Protein AF-A0A3N5ANT4-F1 (afdb_monomer_lite)

pLDDT: mean 79.49, std 17.14, range [34.88, 97.81]

Foldseek 3Di:
DDPDPPVVVVVVVVVVVVVVVCVVVVVPPPQALAPAAEAQADPDDDPQKDWDNDDDDPQQWQDVVLLSVFLSLLCVLPVCVSVVNQYEYTYAIWIQHPPPGTDQWADDQPDRYIYGYRGCCCQWPFAQDPVRDTDTDNQRSLVSLQSNQLRVQLNLCRPQADPVLLVVLCVVLVLPDADCVDLLRHSSNVRSLLRCLQRGDPSSPVHDRRHPGDHDDPVSVVSNVCRSVNVVDD

Organism: NCBI:txid1894989

Structure (mmCIF, N/CA/C/O backbone):
data_AF-A0A3N5ANT4-F1
#
_entry.id   AF-A0A3N5ANT4-F1
#
loop_
_atom_site.group_PDB
_atom_site.id
_atom_site.type_symbol
_atom_site.label_atom_id
_atom_site.label_alt_id
_atom_site.label_comp_id
_atom_site.label_asym_id
_atom_site.label_entity_id
_atom_site.label_seq_id
_atom_site.pdbx_PDB_ins_code
_atom_site.Cartn_x
_atom_site.Cartn_y
_atom_site.Cartn_z
_atom_site.occupancy
_atom_site.B_iso_or_equiv
_atom_site.auth_seq_id
_atom_site.auth_comp_id
_atom_site.auth_asym_id
_atom_site.auth_atom_id
_atom_site.pdbx_PDB_model_num
ATOM 1 N N . MET A 1 1 ? 0.557 -74.936 0.412 1.00 45.69 1 MET A N 1
ATOM 2 C CA . MET A 1 1 ? 1.477 -74.200 -0.486 1.00 45.69 1 MET A CA 1
ATOM 3 C C . MET A 1 1 ? 0.842 -72.844 -0.796 1.00 45.69 1 MET A C 1
ATOM 5 O O . MET A 1 1 ? -0.077 -72.770 -1.600 1.00 45.69 1 MET A O 1
ATOM 9 N N . PHE A 1 2 ? 1.227 -71.803 -0.050 1.00 44.06 2 PHE A N 1
ATOM 10 C CA . PHE A 1 2 ? 0.602 -70.473 -0.076 1.00 44.06 2 PHE A CA 1
ATOM 11 C C . PHE A 1 2 ? 0.920 -69.739 -1.387 1.00 44.06 2 PHE A C 1
ATOM 13 O O . PHE A 1 2 ? 2.035 -69.266 -1.591 1.00 44.06 2 PHE A O 1
ATOM 20 N N . LYS A 1 3 ? -0.064 -69.643 -2.287 1.00 49.00 3 LYS A N 1
ATOM 21 C CA . LYS A 1 3 ? 0.034 -68.901 -3.559 1.00 49.00 3 LYS A CA 1
ATOM 22 C C . LYS A 1 3 ? -0.874 -67.658 -3.599 1.00 49.00 3 LYS A C 1
ATOM 24 O O . LYS A 1 3 ? -1.201 -67.185 -4.678 1.00 49.00 3 LYS A O 1
ATOM 29 N N . GLY A 1 4 ? -1.267 -67.135 -2.431 1.00 48.25 4 GLY A N 1
ATOM 30 C CA . GLY A 1 4 ? -2.177 -65.985 -2.297 1.00 48.25 4 GLY A CA 1
ATOM 31 C C . GLY A 1 4 ? -1.570 -64.703 -1.708 1.00 48.25 4 GLY A C 1
ATOM 32 O O . GLY A 1 4 ? -2.177 -63.648 -1.822 1.00 48.25 4 GLY A O 1
ATOM 33 N N . GLU A 1 5 ? -0.375 -64.745 -1.106 1.00 50.12 5 GLU A N 1
ATOM 34 C CA . GLU A 1 5 ? 0.168 -63.589 -0.358 1.00 50.12 5 GLU A CA 1
ATOM 35 C C . GLU A 1 5 ? 0.974 -62.582 -1.195 1.00 50.12 5 GLU A C 1
ATOM 37 O O . GLU A 1 5 ? 1.214 -61.454 -0.758 1.00 50.12 5 GLU A O 1
ATOM 42 N N . ARG A 1 6 ? 1.435 -62.955 -2.398 1.00 49.38 6 ARG A N 1
ATOM 43 C CA . ARG A 1 6 ? 2.284 -62.063 -3.216 1.00 49.38 6 ARG A CA 1
ATOM 44 C C . ARG A 1 6 ? 1.500 -60.966 -3.931 1.00 49.38 6 ARG A C 1
ATOM 46 O O . ARG A 1 6 ? 2.059 -59.900 -4.184 1.00 49.38 6 ARG A O 1
ATOM 53 N N . THR A 1 7 ? 0.241 -61.213 -4.270 1.00 53.22 7 THR A N 1
ATOM 54 C CA . THR A 1 7 ? -0.608 -60.276 -5.017 1.00 53.22 7 THR A CA 1
ATOM 55 C C . THR A 1 7 ? -1.133 -59.163 -4.118 1.00 53.22 7 THR A C 1
ATOM 57 O O . THR A 1 7 ? -1.044 -57.997 -4.488 1.00 53.22 7 THR A O 1
ATOM 60 N N . THR A 1 8 ? -1.558 -59.487 -2.897 1.00 54.91 8 THR A N 1
ATOM 61 C CA . THR A 1 8 ? -2.027 -58.510 -1.901 1.00 54.91 8 THR A CA 1
ATOM 62 C C . THR A 1 8 ? -0.927 -57.545 -1.475 1.00 54.91 8 THR A C 1
ATOM 64 O O . THR A 1 8 ? -1.164 -56.342 -1.437 1.00 54.91 8 THR A O 1
ATOM 67 N N . LYS A 1 9 ? 0.307 -58.024 -1.254 1.00 54.81 9 LYS A N 1
ATOM 68 C CA . LYS A 1 9 ? 1.438 -57.136 -0.923 1.00 54.81 9 LYS A CA 1
ATOM 69 C C . LYS A 1 9 ? 1.752 -56.147 -2.050 1.00 54.81 9 LYS A C 1
ATOM 71 O O . LYS A 1 9 ? 1.993 -54.982 -1.765 1.00 54.81 9 LYS A O 1
ATOM 76 N N . LYS A 1 10 ? 1.702 -56.569 -3.320 1.00 56.97 10 LYS A N 1
ATOM 77 C CA . LYS A 1 10 ? 1.923 -55.659 -4.460 1.00 56.97 10 LYS A CA 1
ATOM 78 C C . LYS A 1 10 ? 0.821 -54.606 -4.581 1.00 56.97 10 LYS A C 1
ATOM 80 O O . LYS A 1 10 ? 1.142 -53.443 -4.770 1.00 56.97 10 LYS A O 1
ATOM 85 N N . VAL A 1 11 ? -0.442 -54.994 -4.404 1.00 61.19 11 VAL A N 1
ATOM 86 C CA . VAL A 1 11 ? -1.582 -54.061 -4.451 1.00 61.19 11 VAL A CA 1
ATOM 87 C C . VAL A 1 11 ? -1.504 -53.031 -3.321 1.00 61.19 11 VAL A C 1
ATOM 89 O O . VAL A 1 11 ? -1.694 -51.847 -3.572 1.00 61.19 11 VAL A O 1
ATOM 92 N N . ILE A 1 12 ? -1.138 -53.450 -2.105 1.00 67.69 12 ILE A N 1
ATOM 93 C CA . ILE A 1 12 ? -0.965 -52.538 -0.963 1.00 67.69 12 ILE A CA 1
ATOM 94 C C . ILE A 1 12 ? 0.165 -51.536 -1.228 1.00 67.69 12 ILE A C 1
ATOM 96 O O . ILE A 1 12 ? -0.024 -50.347 -0.999 1.00 67.69 12 ILE A O 1
ATOM 100 N N . TRP A 1 13 ? 1.305 -51.982 -1.767 1.00 61.66 13 TRP A N 1
ATOM 101 C CA . TRP A 1 13 ? 2.415 -51.090 -2.121 1.00 61.66 13 TRP A CA 1
ATOM 102 C C . TRP A 1 13 ? 2.060 -50.114 -3.247 1.00 61.66 13 TRP A C 1
ATOM 104 O O . TRP A 1 13 ? 2.439 -48.949 -3.177 1.00 61.66 13 TRP A O 1
ATOM 114 N N . THR A 1 14 ? 1.307 -50.553 -4.257 1.00 63.62 14 THR A N 1
ATOM 115 C CA . THR A 1 14 ? 0.836 -49.673 -5.335 1.00 63.62 14 THR A CA 1
ATOM 116 C C . THR A 1 14 ? -0.146 -48.627 -4.817 1.00 63.62 14 THR A C 1
ATOM 118 O O . THR A 1 14 ? -0.023 -47.468 -5.195 1.00 63.62 14 THR A O 1
ATOM 121 N N . ILE A 1 15 ? -1.064 -49.003 -3.920 1.00 66.25 15 ILE A N 1
ATOM 122 C CA . ILE A 1 15 ? -1.985 -48.055 -3.284 1.00 66.25 15 ILE A CA 1
ATOM 123 C C . ILE A 1 15 ? -1.195 -47.055 -2.441 1.00 66.25 15 ILE A C 1
ATOM 125 O O . ILE A 1 15 ? -1.352 -45.866 -2.664 1.00 66.25 15 ILE A O 1
ATOM 129 N N . LEU A 1 16 ? -0.286 -47.508 -1.567 1.00 65.94 16 LEU A N 1
ATOM 130 C CA . LEU A 1 16 ? 0.515 -46.620 -0.713 1.00 65.94 16 LEU A CA 1
ATOM 131 C C . LEU A 1 16 ? 1.378 -45.644 -1.527 1.00 65.94 16 LEU A C 1
ATOM 133 O O . LEU A 1 16 ? 1.486 -44.473 -1.178 1.00 65.94 16 LEU A O 1
ATOM 137 N N . PHE A 1 17 ? 1.965 -46.111 -2.632 1.00 63.91 17 PHE A N 1
ATOM 138 C CA . PHE A 1 17 ? 2.744 -45.275 -3.543 1.00 63.91 17 PHE A CA 1
ATOM 139 C C . PHE A 1 17 ? 1.861 -44.255 -4.274 1.00 63.91 17 PHE A C 1
ATOM 141 O O . PHE A 1 17 ? 2.253 -43.099 -4.405 1.00 63.91 17 PHE A O 1
ATOM 148 N N . LEU A 1 18 ? 0.644 -44.637 -4.676 1.00 55.81 18 LEU A N 1
ATOM 149 C CA . LEU A 1 18 ? -0.346 -43.712 -5.232 1.00 55.81 18 LEU A CA 1
ATOM 150 C C . LEU A 1 18 ? -0.833 -42.693 -4.201 1.00 55.81 18 LEU A C 1
ATOM 152 O O . LEU A 1 18 ? -0.989 -41.539 -4.583 1.00 55.81 18 LEU A O 1
ATOM 156 N N . THR A 1 19 ? -1.015 -43.057 -2.925 1.00 58.62 19 THR A N 1
ATOM 157 C CA . THR A 1 19 ? -1.388 -42.111 -1.857 1.00 58.62 19 THR A CA 1
ATOM 158 C C . THR A 1 19 ? -0.254 -41.150 -1.523 1.00 58.62 19 THR A C 1
ATOM 160 O O . THR A 1 19 ? -0.505 -39.977 -1.290 1.00 58.62 19 THR A O 1
ATOM 163 N N . VAL A 1 20 ? 1.001 -41.612 -1.536 1.00 57.41 20 VAL A N 1
ATOM 164 C CA . VAL A 1 20 ? 2.173 -40.747 -1.333 1.00 57.41 20 VAL A CA 1
ATOM 165 C C . VAL A 1 20 ? 2.385 -39.832 -2.537 1.00 57.41 20 VAL A C 1
ATOM 167 O O . VAL A 1 20 ? 2.643 -38.651 -2.347 1.00 57.41 20 VAL A O 1
ATOM 170 N N . ILE A 1 21 ? 2.193 -40.316 -3.769 1.00 56.00 21 ILE A N 1
ATOM 171 C CA . ILE A 1 21 ? 2.218 -39.453 -4.955 1.00 56.00 21 ILE A CA 1
ATOM 172 C C . ILE A 1 21 ? 1.056 -38.472 -4.921 1.00 56.00 21 ILE A C 1
ATOM 174 O O . ILE A 1 21 ? 1.297 -37.298 -5.147 1.00 56.00 21 ILE A O 1
ATOM 178 N N . THR A 1 22 ? -0.174 -38.878 -4.595 1.00 52.22 22 THR A N 1
ATOM 179 C CA . THR A 1 22 ? -1.277 -37.913 -4.476 1.00 52.22 22 THR A CA 1
ATOM 180 C C . THR A 1 22 ? -1.062 -36.946 -3.328 1.00 52.22 22 THR A C 1
ATOM 182 O O . THR A 1 22 ? -1.357 -35.793 -3.549 1.00 52.22 22 THR A O 1
ATOM 185 N N . ALA A 1 23 ? -0.472 -37.329 -2.192 1.00 50.84 23 ALA A N 1
ATOM 186 C CA . ALA A 1 23 ? -0.130 -36.408 -1.101 1.00 50.84 23 ALA A CA 1
ATOM 187 C C . ALA A 1 23 ? 1.033 -35.454 -1.446 1.00 50.84 23 ALA A C 1
ATOM 189 O O . ALA A 1 23 ? 1.049 -34.311 -1.001 1.00 50.84 23 ALA A O 1
ATOM 190 N N . LEU A 1 24 ? 1.994 -35.897 -2.263 1.00 50.31 24 LEU A N 1
ATOM 191 C CA . LEU A 1 24 ? 3.084 -35.056 -2.776 1.00 50.31 24 LEU A CA 1
ATOM 192 C C . LEU A 1 24 ? 2.643 -34.195 -3.975 1.00 50.31 24 LEU A C 1
ATOM 194 O O . LEU A 1 24 ? 3.208 -33.130 -4.197 1.00 50.31 24 LEU A O 1
ATOM 198 N N . SER A 1 25 ? 1.616 -34.623 -4.719 1.00 43.16 25 SER A N 1
ATOM 199 C CA . SER A 1 25 ? 1.031 -33.903 -5.866 1.00 43.16 25 SER A CA 1
ATOM 200 C C . SER A 1 25 ? -0.136 -32.997 -5.463 1.00 43.16 25 SER A C 1
ATOM 202 O O . SER A 1 25 ? -0.413 -32.026 -6.154 1.00 43.16 25 SER A O 1
ATOM 204 N N . SER A 1 26 ? -0.808 -33.282 -4.342 1.00 36.75 26 SER A N 1
ATOM 205 C CA . SER A 1 26 ? -1.784 -32.401 -3.684 1.00 36.75 26 SER A CA 1
ATOM 206 C C . SER A 1 26 ? -1.111 -31.378 -2.770 1.00 36.75 26 SER A C 1
ATOM 208 O O . SER A 1 26 ? -1.771 -30.475 -2.266 1.00 36.75 26 SER A O 1
ATOM 210 N N . GLY A 1 27 ? 0.223 -31.428 -2.691 1.00 34.88 27 GLY A N 1
ATOM 211 C CA . GLY A 1 27 ? 1.082 -30.270 -2.468 1.00 34.88 27 GLY A CA 1
ATOM 212 C C . GLY A 1 27 ? 1.013 -29.231 -3.597 1.00 34.88 27 GLY A C 1
ATOM 213 O O . GLY A 1 27 ? 1.886 -28.371 -3.685 1.00 34.88 27 GLY A O 1
ATOM 214 N N . THR A 1 28 ? -0.030 -29.235 -4.437 1.00 40.03 28 THR A N 1
ATOM 215 C CA . THR A 1 28 ? -0.663 -27.979 -4.839 1.00 40.03 28 THR A CA 1
ATOM 216 C C . THR A 1 28 ? -1.056 -27.250 -3.566 1.00 40.03 28 THR A C 1
ATOM 218 O O . THR A 1 28 ? -2.190 -27.328 -3.097 1.00 40.03 28 THR A O 1
ATOM 221 N N . PHE A 1 29 ? -0.085 -26.543 -2.989 1.00 37.53 29 PHE A N 1
ATOM 222 C CA . PHE A 1 29 ? -0.369 -25.373 -2.198 1.00 37.53 29 PHE A CA 1
ATOM 223 C C . PHE A 1 29 ? -1.446 -24.625 -2.979 1.00 37.53 29 PHE A C 1
ATOM 225 O O . PHE A 1 29 ? -1.190 -24.194 -4.110 1.00 37.53 29 PHE A O 1
ATOM 232 N N . ALA A 1 30 ? -2.653 -24.547 -2.418 1.00 36.72 30 ALA A N 1
ATOM 233 C CA . ALA A 1 30 ? -3.610 -23.517 -2.768 1.00 36.72 30 ALA A CA 1
ATOM 234 C C . ALA A 1 30 ? -2.898 -22.207 -2.424 1.00 36.72 30 ALA A C 1
ATOM 236 O O . ALA A 1 30 ? -2.935 -21.696 -1.313 1.00 36.72 30 ALA A O 1
ATOM 237 N N . THR A 1 31 ? -2.049 -21.816 -3.359 1.00 36.59 31 THR A N 1
ATOM 238 C CA . THR A 1 31 ? -1.188 -20.662 -3.328 1.00 36.59 31 THR A CA 1
ATOM 239 C C . THR A 1 31 ? -2.106 -19.558 -3.771 1.00 36.59 31 THR A C 1
ATOM 241 O O . THR A 1 31 ? -2.722 -19.704 -4.823 1.00 36.59 31 THR A O 1
ATOM 244 N N . ALA A 1 32 ? -2.250 -18.546 -2.919 1.00 40.38 32 ALA A N 1
ATOM 245 C CA . ALA A 1 32 ? -2.726 -17.205 -3.214 1.00 40.38 32 ALA A CA 1
ATOM 246 C C . ALA A 1 32 ? -3.312 -17.045 -4.626 1.00 40.38 32 ALA A C 1
ATOM 248 O O . ALA A 1 32 ? -2.579 -17.160 -5.616 1.00 40.38 32 ALA A O 1
ATOM 249 N N . ARG A 1 33 ? -4.607 -16.722 -4.735 1.00 51.59 33 ARG A N 1
ATOM 250 C CA . ARG A 1 33 ? -5.277 -16.336 -5.993 1.00 51.59 33 ARG A CA 1
ATOM 251 C C . ARG A 1 33 ? -4.751 -14.989 -6.525 1.00 51.59 33 ARG A C 1
ATOM 253 O O . ARG A 1 33 ? -5.522 -14.134 -6.948 1.00 51.59 33 ARG A O 1
ATOM 260 N N . VAL A 1 34 ? -3.435 -14.782 -6.528 1.00 52.69 34 VAL A N 1
ATOM 261 C CA . VAL A 1 34 ? -2.779 -13.694 -7.241 1.00 52.69 34 VAL A CA 1
ATOM 262 C C . VAL A 1 34 ? -2.935 -13.997 -8.719 1.00 52.69 34 VAL A C 1
ATOM 264 O O . VAL A 1 34 ? -2.126 -14.695 -9.331 1.00 52.69 34 VAL A O 1
ATOM 267 N N . SER A 1 35 ? -4.015 -13.488 -9.300 1.00 59.19 35 SER A N 1
ATOM 268 C CA . SER A 1 35 ? -4.127 -13.379 -10.744 1.00 59.19 35 SER A CA 1
ATOM 269 C C . SER A 1 35 ? -3.153 -12.296 -11.188 1.00 59.19 35 SER A C 1
ATOM 271 O O . SER A 1 35 ? -3.525 -11.130 -11.290 1.00 59.19 35 SER A O 1
ATOM 273 N N . LEU A 1 36 ? -1.894 -12.684 -11.409 1.00 66.00 36 LEU A N 1
ATOM 274 C CA . LEU A 1 36 ? -0.932 -11.865 -12.138 1.00 66.00 36 LEU A CA 1
ATOM 275 C C . LEU A 1 36 ? -1.346 -11.854 -13.604 1.00 66.00 36 LEU A C 1
ATOM 277 O O . LEU A 1 36 ? -0.834 -12.609 -14.427 1.00 66.00 36 LEU A O 1
ATOM 281 N N . SER A 1 37 ? -2.333 -11.026 -13.910 1.00 78.06 37 SER A N 1
ATOM 282 C CA . SER A 1 37 ? -2.723 -10.755 -15.282 1.00 78.06 37 SER A CA 1
ATOM 283 C C . SER A 1 37 ? -1.990 -9.512 -15.761 1.00 78.06 37 SER A C 1
ATOM 285 O O . SER A 1 37 ? -1.926 -8.495 -15.064 1.00 78.06 37 SER A O 1
ATOM 287 N N . GLU A 1 38 ? -1.424 -9.599 -16.957 1.00 83.06 38 GLU A N 1
ATOM 288 C CA . GLU A 1 38 ? -0.839 -8.438 -17.609 1.00 83.06 38 GLU A CA 1
ATOM 289 C C . GLU A 1 38 ? -1.934 -7.622 -18.292 1.00 83.06 38 GLU A C 1
ATOM 291 O O . GLU A 1 38 ? -2.784 -8.163 -19.002 1.00 83.06 38 GLU A O 1
ATOM 296 N N . LEU A 1 39 ? -1.898 -6.310 -18.092 1.00 84.44 39 LEU A N 1
ATOM 297 C CA . LEU A 1 39 ? -2.755 -5.361 -18.784 1.00 84.44 39 LEU A CA 1
ATOM 298 C C . LEU A 1 39 ? -1.891 -4.419 -19.614 1.00 84.44 39 LEU A C 1
ATOM 300 O O . LEU A 1 39 ? -0.844 -3.952 -19.172 1.00 84.44 39 LEU A O 1
ATOM 304 N N . GLU A 1 40 ? -2.362 -4.066 -20.805 1.00 86.00 40 GLU A N 1
ATOM 305 C CA . GLU A 1 40 ? -1.711 -3.010 -21.585 1.00 86.00 40 GLU A CA 1
ATOM 306 C C . GLU A 1 40 ? -1.869 -1.637 -20.913 1.00 86.00 40 GLU A C 1
ATOM 308 O O . GLU A 1 40 ? -0.968 -0.807 -20.974 1.00 86.00 40 GLU A O 1
ATOM 313 N N . ARG A 1 41 ? -3.005 -1.404 -20.242 1.00 84.25 41 ARG A N 1
ATOM 314 C CA . ARG A 1 41 ? -3.351 -0.147 -19.562 1.00 84.25 41 ARG A CA 1
ATOM 315 C C . ARG A 1 41 ? -4.323 -0.382 -18.408 1.00 84.25 41 ARG A C 1
ATOM 317 O O . ARG A 1 41 ? -5.027 -1.394 -18.399 1.00 84.25 41 ARG A O 1
ATOM 324 N N . VAL A 1 42 ? -4.430 0.585 -17.499 1.00 83.12 42 VAL A N 1
ATOM 325 C CA . VAL A 1 42 ? -5.487 0.594 -16.470 1.00 83.12 42 VAL A CA 1
ATOM 326 C C . VAL A 1 42 ? -6.857 0.691 -17.149 1.00 83.12 42 VAL A C 1
ATOM 328 O O . VAL A 1 42 ? -7.009 1.445 -18.115 1.00 83.12 42 VAL A O 1
ATOM 331 N N . PRO A 1 43 ? -7.880 -0.041 -16.673 1.00 79.31 43 PRO A N 1
ATOM 332 C CA . PRO A 1 43 ? -9.221 0.010 -17.258 1.00 79.31 43 PRO A CA 1
ATOM 333 C C . PRO A 1 43 ? -9.952 1.345 -17.032 1.00 79.31 43 PRO A C 1
ATOM 335 O O . PRO A 1 43 ? -10.961 1.602 -17.687 1.00 79.31 43 PRO A O 1
ATOM 338 N N . ALA A 1 44 ? -9.456 2.197 -16.136 1.00 76.62 44 ALA A N 1
ATOM 339 C CA . ALA A 1 44 ? -10.061 3.467 -15.761 1.00 76.62 44 ALA A CA 1
ATOM 340 C C . ALA A 1 44 ? -9.087 4.634 -15.964 1.00 76.62 44 ALA A C 1
ATOM 342 O O . ALA A 1 44 ? -7.878 4.498 -15.779 1.00 76.62 44 ALA A O 1
ATOM 343 N N . ALA A 1 45 ? -9.633 5.799 -16.317 1.00 75.25 45 ALA A N 1
ATOM 344 C CA . ALA A 1 45 ? -8.876 7.041 -16.316 1.00 75.25 45 ALA A CA 1
ATOM 345 C C . ALA A 1 45 ? -8.665 7.506 -14.870 1.00 75.25 45 ALA A C 1
ATOM 347 O O . ALA A 1 45 ? -9.627 7.643 -14.115 1.00 75.25 45 ALA A O 1
ATOM 348 N N . ILE A 1 46 ? -7.415 7.773 -14.504 1.00 79.19 46 ILE A N 1
ATOM 349 C CA . ILE A 1 46 ? -7.058 8.322 -13.196 1.00 79.19 46 ILE A CA 1
ATOM 350 C C . ILE A 1 46 ? -6.889 9.831 -13.367 1.00 79.19 46 ILE A C 1
ATOM 352 O O . ILE A 1 46 ? -6.113 10.282 -14.213 1.00 79.19 46 ILE A O 1
ATOM 356 N N . SER A 1 47 ? -7.650 10.620 -12.609 1.00 79.44 47 SER A N 1
ATOM 357 C CA . SER A 1 47 ? -7.631 12.081 -12.733 1.00 79.44 47 SER A CA 1
ATOM 358 C C . SER A 1 47 ? -6.212 12.628 -12.551 1.00 79.44 47 SER A C 1
ATOM 360 O O . SER A 1 47 ? -5.508 12.256 -11.617 1.00 79.44 47 SER A O 1
ATOM 362 N N . GLY A 1 48 ? -5.773 13.491 -13.469 1.00 79.56 48 GLY A N 1
ATOM 363 C CA . GLY A 1 48 ? -4.438 14.096 -13.439 1.00 79.56 48 GLY A CA 1
ATOM 364 C C . GLY A 1 48 ? -3.282 13.184 -13.874 1.00 79.56 48 GLY A C 1
ATOM 365 O O . GLY A 1 48 ? -2.194 13.700 -14.139 1.00 79.56 48 GLY A O 1
ATOM 366 N N . VAL A 1 49 ? -3.495 11.873 -14.022 1.00 84.19 49 VAL A N 1
ATOM 367 C CA . VAL A 1 49 ? -2.463 10.929 -14.474 1.00 84.19 49 VAL A CA 1
ATOM 368 C C . VAL A 1 49 ? -2.369 10.922 -15.996 1.00 84.19 49 VAL A C 1
ATOM 370 O O . VAL A 1 49 ? -3.368 10.909 -16.716 1.00 84.19 49 VAL A O 1
ATOM 373 N N . ARG A 1 50 ? -1.135 10.904 -16.498 1.00 87.31 50 ARG A N 1
ATOM 374 C CA . ARG A 1 50 ? -0.813 10.765 -17.918 1.00 87.31 50 ARG A CA 1
ATOM 375 C C . ARG A 1 50 ? -0.180 9.399 -18.160 1.00 87.31 50 ARG A C 1
ATOM 377 O O . ARG A 1 50 ? 0.858 9.099 -17.576 1.00 87.31 50 ARG A O 1
ATOM 384 N N . GLY A 1 51 ? -0.798 8.604 -19.028 1.00 85.50 51 GLY A N 1
ATOM 385 C CA . GLY A 1 51 ? -0.237 7.341 -19.504 1.00 85.50 51 GLY A CA 1
ATOM 386 C C . GLY A 1 51 ? 0.807 7.565 -20.600 1.00 85.50 51 GLY A C 1
ATO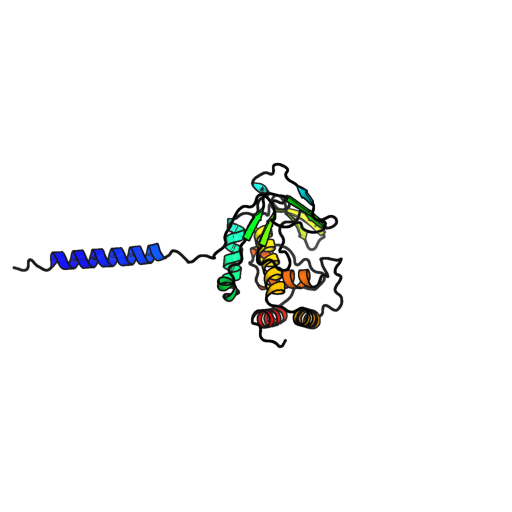M 387 O O . GLY A 1 51 ? 0.578 8.349 -21.525 1.00 85.50 51 GLY A O 1
ATOM 388 N N . GLU A 1 52 ? 1.945 6.877 -20.515 1.00 84.69 52 GLU A N 1
ATOM 389 C CA . GLU A 1 52 ? 2.964 6.836 -21.567 1.00 84.69 52 GLU A CA 1
ATOM 390 C C . GLU A 1 52 ? 3.139 5.407 -22.099 1.00 84.69 52 GLU A C 1
ATOM 392 O O . GLU A 1 52 ? 3.352 4.459 -21.342 1.00 84.69 52 GLU A O 1
ATOM 397 N N . ARG A 1 53 ? 3.081 5.273 -23.431 1.00 68.06 53 ARG A N 1
ATOM 398 C CA . ARG A 1 53 ? 3.120 3.992 -24.161 1.00 68.06 53 ARG A CA 1
ATOM 399 C C . ARG A 1 53 ? 4.476 3.654 -24.786 1.00 68.06 53 ARG A C 1
ATOM 401 O O . ARG A 1 53 ? 4.535 2.788 -25.658 1.00 68.06 53 ARG A O 1
ATOM 408 N N . ALA A 1 54 ? 5.544 4.381 -24.461 1.00 64.38 54 ALA A N 1
ATOM 409 C CA . ALA A 1 54 ? 6.832 4.125 -25.101 1.00 64.38 54 ALA A CA 1
ATOM 410 C C . ALA A 1 54 ? 7.333 2.698 -24.793 1.00 64.38 54 ALA A C 1
ATOM 412 O O . ALA A 1 54 ? 6.956 2.079 -23.804 1.00 64.38 54 ALA A O 1
ATOM 413 N N . ALA A 1 55 ? 8.139 2.127 -25.690 1.00 57.69 55 ALA A N 1
ATOM 414 C CA . ALA A 1 55 ? 8.653 0.774 -25.511 1.00 57.69 55 ALA A CA 1
ATOM 415 C C . ALA A 1 55 ? 9.683 0.761 -24.371 1.00 57.69 55 ALA A C 1
ATOM 417 O O . ALA A 1 55 ? 10.754 1.361 -24.489 1.00 57.69 55 ALA A O 1
ATOM 418 N N . PHE A 1 56 ? 9.361 0.077 -23.275 1.00 69.38 56 PHE A N 1
ATOM 419 C CA . PHE A 1 56 ? 10.223 -0.017 -22.098 1.00 69.38 56 PHE A CA 1
ATOM 420 C C . PHE A 1 56 ? 10.845 -1.409 -21.968 1.00 69.38 56 PHE A C 1
ATOM 422 O O . PHE A 1 56 ? 10.303 -2.412 -22.437 1.00 69.38 56 PHE A O 1
ATOM 429 N N . GLY A 1 57 ? 12.030 -1.468 -21.359 1.00 72.06 57 GLY A N 1
ATOM 430 C CA . GLY A 1 57 ? 12.749 -2.723 -21.153 1.00 72.06 57 GLY A CA 1
ATOM 431 C C . GLY A 1 57 ? 12.156 -3.552 -20.014 1.00 72.06 57 GLY A C 1
ATOM 432 O O . GLY A 1 57 ? 11.578 -3.008 -19.078 1.00 72.06 57 GLY A O 1
ATOM 433 N N . GLN A 1 58 ? 12.397 -4.866 -20.039 1.00 78.44 58 GLN A N 1
ATOM 434 C CA . GLN A 1 58 ? 11.969 -5.811 -18.992 1.00 78.44 58 GLN A CA 1
ATOM 435 C C . GLN A 1 58 ? 12.365 -5.385 -17.561 1.00 78.44 58 GLN A C 1
ATOM 437 O O . GLN A 1 58 ? 11.688 -5.717 -16.599 1.00 78.44 58 GLN A O 1
ATOM 442 N N . ALA A 1 59 ? 13.441 -4.605 -17.420 1.00 80.25 59 ALA A N 1
ATOM 443 C CA . ALA A 1 59 ? 13.942 -4.105 -16.139 1.00 80.25 59 ALA A CA 1
ATOM 444 C C . ALA A 1 59 ? 13.052 -3.048 -15.456 1.00 80.25 59 ALA A C 1
ATOM 446 O O . ALA A 1 59 ? 13.336 -2.664 -14.324 1.00 80.25 59 ALA A O 1
ATOM 447 N N . GLU A 1 60 ? 12.028 -2.539 -16.139 1.00 86.62 60 GLU A N 1
ATOM 448 C CA . GLU A 1 60 ? 11.077 -1.573 -15.579 1.00 86.62 60 GLU A CA 1
ATOM 449 C C . GLU A 1 60 ? 9.749 -2.197 -15.169 1.00 86.62 60 GLU A C 1
ATOM 451 O O . GLU A 1 60 ? 8.858 -1.487 -14.710 1.00 86.62 60 GLU A O 1
ATOM 456 N N . PHE A 1 61 ? 9.606 -3.510 -15.328 1.00 87.12 61 PHE A N 1
ATOM 457 C CA . PHE A 1 61 ? 8.460 -4.223 -14.795 1.00 87.12 61 PHE A CA 1
ATOM 458 C C . PHE A 1 61 ? 8.704 -4.605 -13.333 1.00 87.12 61 PHE A C 1
ATOM 460 O O . PHE A 1 61 ? 9.837 -4.946 -12.967 1.00 87.12 61 PHE A O 1
ATOM 467 N N . PRO A 1 62 ? 7.654 -4.595 -12.493 1.00 88.62 62 PRO A N 1
ATOM 468 C CA . PRO A 1 62 ? 7.743 -5.148 -11.150 1.00 88.62 62 PRO A CA 1
ATOM 469 C C . PRO A 1 62 ? 8.156 -6.628 -11.238 1.00 88.62 62 PRO A C 1
ATOM 471 O O . PRO A 1 62 ? 7.534 -7.395 -11.981 1.00 88.62 62 PRO A O 1
ATOM 474 N N . PRO A 1 63 ? 9.184 -7.079 -10.493 1.00 88.19 63 PRO A N 1
ATOM 475 C CA . PRO A 1 63 ? 9.558 -8.488 -10.493 1.00 88.19 63 PRO A CA 1
ATOM 476 C C . PRO A 1 63 ? 8.408 -9.348 -9.958 1.00 88.19 63 PRO A C 1
ATOM 478 O O . PRO A 1 63 ? 8.071 -9.263 -8.777 1.00 88.19 63 PRO A O 1
ATOM 481 N N . GLN A 1 64 ? 7.827 -10.202 -10.806 1.00 87.06 64 GLN A N 1
ATOM 482 C CA . GLN A 1 64 ? 6.645 -11.003 -10.454 1.00 87.06 64 GLN A CA 1
ATOM 483 C C . GLN A 1 64 ? 6.864 -11.873 -9.209 1.00 87.06 64 GLN A C 1
ATOM 485 O O . GLN A 1 64 ? 5.984 -11.976 -8.361 1.00 87.06 64 GLN A O 1
ATOM 490 N N . GLU A 1 65 ? 8.060 -12.445 -9.042 1.00 88.19 65 GLU A N 1
ATOM 491 C CA . GLU A 1 65 ? 8.408 -13.224 -7.848 1.00 88.19 65 GLU A CA 1
ATOM 492 C C . GLU A 1 65 ? 8.298 -12.392 -6.561 1.00 88.19 65 GLU A C 1
ATOM 494 O O . GLU A 1 65 ? 7.802 -12.883 -5.546 1.00 88.19 65 GLU A O 1
ATOM 499 N N . ALA A 1 66 ? 8.726 -11.125 -6.593 1.00 90.62 66 ALA A N 1
ATOM 500 C CA . ALA A 1 66 ? 8.627 -10.236 -5.440 1.00 90.62 66 ALA A CA 1
ATOM 501 C C . ALA A 1 66 ? 7.166 -9.908 -5.114 1.00 90.62 66 ALA A C 1
ATOM 503 O O . ALA A 1 66 ? 6.798 -9.933 -3.945 1.00 90.62 66 ALA A O 1
ATOM 504 N N . VAL A 1 67 ? 6.338 -9.696 -6.142 1.00 92.19 67 VAL A N 1
ATOM 505 C CA . VAL A 1 67 ? 4.893 -9.472 -5.992 1.00 92.19 67 VAL A CA 1
ATOM 506 C C . VAL A 1 67 ? 4.221 -10.680 -5.338 1.00 92.19 67 VAL A C 1
ATOM 508 O O . VAL A 1 67 ? 3.576 -10.535 -4.306 1.00 92.19 67 VAL A O 1
ATOM 511 N N . VAL A 1 68 ? 4.422 -11.887 -5.880 1.00 91.38 68 VAL A N 1
ATOM 512 C CA . VAL A 1 68 ? 3.828 -13.120 -5.326 1.00 91.38 68 VAL A CA 1
ATOM 513 C C . VAL A 1 68 ? 4.301 -13.374 -3.898 1.00 91.38 68 VAL A C 1
ATOM 515 O O . VAL A 1 68 ? 3.512 -13.783 -3.048 1.00 91.38 68 VAL A O 1
ATOM 518 N N . THR A 1 69 ? 5.589 -13.150 -3.630 1.00 93.62 69 THR A N 1
ATOM 519 C CA . THR A 1 69 ? 6.159 -13.329 -2.291 1.00 93.62 69 THR A CA 1
ATOM 520 C C . THR A 1 69 ? 5.513 -12.378 -1.292 1.00 93.62 69 THR A C 1
ATOM 522 O O . THR A 1 69 ? 5.178 -12.810 -0.192 1.00 93.62 69 THR A O 1
ATOM 525 N N . GLU A 1 70 ? 5.308 -11.116 -1.672 1.00 96.12 70 GLU A N 1
ATOM 526 C CA . GLU A 1 70 ? 4.685 -10.135 -0.788 1.00 96.12 70 GLU A CA 1
ATOM 527 C C . GLU A 1 70 ? 3.220 -10.464 -0.512 1.00 96.12 70 GLU A C 1
ATOM 529 O O . GLU A 1 70 ? 2.812 -10.463 0.643 1.00 96.12 70 GLU A O 1
ATOM 534 N N . VAL A 1 71 ? 2.437 -10.827 -1.534 1.00 93.81 71 VAL A N 1
ATOM 535 C CA . VAL A 1 71 ? 1.029 -11.192 -1.306 1.00 93.81 71 VAL A CA 1
ATOM 536 C C . VAL A 1 71 ? 0.921 -12.385 -0.356 1.00 93.81 71 VAL A C 1
ATOM 538 O O . VAL A 1 71 ? 0.154 -12.339 0.599 1.00 93.81 71 VAL A O 1
ATOM 541 N N . ARG A 1 72 ? 1.748 -13.421 -0.545 1.00 92.50 72 ARG A N 1
ATOM 542 C CA . ARG A 1 72 ? 1.782 -14.575 0.371 1.00 92.50 72 ARG A CA 1
ATOM 543 C C . ARG A 1 72 ? 2.196 -14.186 1.787 1.00 92.50 72 ARG A C 1
ATOM 545 O O . ARG A 1 72 ? 1.709 -14.777 2.746 1.00 92.50 72 ARG A O 1
ATOM 552 N N . HIS A 1 73 ? 3.116 -13.232 1.923 1.00 95.69 73 HIS A N 1
ATOM 553 C CA . HIS A 1 73 ? 3.506 -12.709 3.227 1.00 95.69 73 HIS A CA 1
ATOM 554 C C . HIS A 1 73 ? 2.318 -12.033 3.919 1.00 95.69 73 HIS A C 1
ATOM 556 O O . HIS A 1 73 ? 2.032 -12.351 5.071 1.00 95.69 73 HIS A O 1
ATOM 562 N N . LEU A 1 74 ? 1.596 -11.168 3.203 1.00 95.38 74 LEU A N 1
ATOM 563 C CA . LEU A 1 74 ? 0.416 -10.477 3.721 1.00 95.38 74 LEU A CA 1
ATOM 564 C C . LEU A 1 74 ? -0.695 -11.459 4.103 1.00 95.38 74 LEU A C 1
ATOM 566 O O . LEU A 1 74 ? -1.244 -11.346 5.192 1.00 95.38 74 LEU A O 1
ATOM 570 N N . GLU A 1 75 ? -0.987 -12.458 3.268 1.00 92.00 75 GLU A N 1
ATOM 571 C CA . GLU A 1 75 ? -1.959 -13.516 3.584 1.00 92.00 75 GLU A CA 1
ATOM 572 C C . GLU A 1 75 ? -1.557 -14.316 4.830 1.00 92.00 75 GLU A C 1
ATOM 574 O O . GLU A 1 75 ? -2.403 -14.649 5.656 1.00 92.00 75 GLU A O 1
ATOM 579 N N . ALA A 1 76 ? -0.265 -14.601 5.011 1.00 92.69 76 ALA A N 1
ATOM 580 C CA . ALA A 1 76 ? 0.220 -15.276 6.211 1.00 92.69 76 ALA A CA 1
ATOM 581 C C . ALA A 1 76 ? 0.123 -14.385 7.464 1.00 92.69 76 ALA A C 1
ATOM 583 O O . ALA A 1 76 ? -0.183 -14.883 8.548 1.00 92.69 76 ALA A O 1
ATOM 584 N N . ALA A 1 77 ? 0.381 -13.081 7.324 1.00 92.81 77 ALA A N 1
ATOM 585 C CA . ALA A 1 77 ? 0.292 -12.109 8.412 1.00 92.81 77 ALA A CA 1
ATOM 586 C C . ALA A 1 77 ? -1.162 -11.789 8.798 1.00 92.81 77 ALA A C 1
ATOM 588 O O . ALA A 1 77 ? -1.458 -11.562 9.972 1.00 92.81 77 ALA A O 1
ATOM 589 N N . LEU A 1 78 ? -2.067 -11.786 7.818 1.00 91.81 78 LEU A N 1
ATOM 590 C CA . LEU A 1 78 ? -3.479 -11.438 7.941 1.00 91.81 78 LEU A CA 1
ATOM 591 C C . LEU A 1 78 ? -4.329 -12.489 7.204 1.00 91.81 78 LEU A C 1
ATOM 593 O O . LEU A 1 78 ? -4.757 -12.255 6.071 1.00 91.81 78 LEU A O 1
ATOM 597 N N . PRO A 1 79 ? -4.623 -13.640 7.842 1.00 85.88 79 PRO A N 1
ATOM 598 C CA . PRO A 1 79 ? -5.259 -14.784 7.181 1.00 85.88 79 PRO A CA 1
ATOM 599 C C . PRO A 1 79 ? -6.566 -14.475 6.445 1.00 85.88 79 PRO A C 1
ATOM 601 O O . PRO A 1 79 ? -6.827 -15.076 5.404 1.00 85.88 79 PRO A O 1
ATOM 604 N N . PHE A 1 80 ? -7.348 -13.505 6.935 1.00 87.31 80 PHE A N 1
ATOM 605 C CA . PHE A 1 80 ? -8.611 -13.095 6.314 1.00 87.31 80 PHE A CA 1
ATOM 606 C C . PHE A 1 80 ? -8.437 -12.521 4.897 1.00 87.31 80 PHE A C 1
ATOM 608 O O . PHE A 1 80 ? -9.404 -12.486 4.141 1.00 87.31 80 PHE A O 1
ATOM 615 N N . LEU A 1 81 ? -7.230 -12.080 4.509 1.00 87.38 81 LEU A N 1
ATOM 616 C CA . LEU A 1 81 ? -6.954 -11.604 3.149 1.00 87.38 81 LEU A CA 1
ATOM 617 C C . LEU A 1 81 ? -7.094 -12.707 2.103 1.00 87.38 81 LEU A C 1
ATOM 619 O O . LEU A 1 81 ? -7.485 -12.420 0.972 1.00 87.38 81 LEU A O 1
ATOM 623 N N . SER A 1 82 ? -6.844 -13.959 2.488 1.00 81.38 82 SER A N 1
ATOM 624 C CA . SER A 1 82 ? -6.967 -15.117 1.595 1.00 81.38 82 SER A CA 1
ATOM 625 C C . SER A 1 82 ? -8.394 -15.271 1.050 1.00 81.38 82 SER A C 1
ATOM 627 O O . SER A 1 82 ? -8.587 -15.738 -0.073 1.00 81.38 82 SER A O 1
ATOM 629 N N . ASP A 1 83 ? -9.390 -14.822 1.820 1.00 81.44 83 ASP A N 1
ATOM 630 C CA . ASP A 1 83 ? -10.810 -14.894 1.466 1.00 81.44 83 ASP A CA 1
ATOM 631 C C . ASP A 1 83 ? -11.275 -13.700 0.613 1.00 81.44 83 ASP A C 1
ATOM 633 O O . ASP A 1 83 ? -12.380 -13.709 0.074 1.00 81.44 83 ASP A O 1
ATOM 637 N N . GLN A 1 84 ? -10.449 -12.656 0.472 1.00 80.62 84 GLN A N 1
ATOM 638 C CA . GLN A 1 84 ? -10.844 -11.407 -0.184 1.00 80.62 84 GLN A CA 1
ATOM 639 C C . GLN A 1 84 ? -10.682 -11.433 -1.712 1.00 80.62 84 GLN A C 1
ATOM 641 O O . GLN A 1 84 ? -11.240 -10.557 -2.366 1.00 80.62 84 GLN A O 1
ATOM 646 N N . GLU A 1 85 ? -9.964 -12.402 -2.289 1.00 83.19 85 GLU A N 1
ATOM 647 C CA . GLU A 1 85 ? -9.713 -12.501 -3.742 1.00 83.19 85 GLU A CA 1
ATOM 648 C C . GLU A 1 85 ? -9.277 -11.161 -4.381 1.00 83.19 85 GLU A C 1
ATOM 650 O O . GLU A 1 85 ? -9.934 -10.642 -5.280 1.00 83.19 85 GLU A O 1
ATOM 655 N N . ILE A 1 86 ? -8.174 -10.570 -3.910 1.00 87.88 86 ILE A N 1
ATOM 656 C CA . ILE A 1 86 ? -7.667 -9.293 -4.440 1.00 87.88 86 ILE A CA 1
ATOM 657 C C . ILE A 1 86 ? -6.752 -9.549 -5.659 1.00 87.88 86 ILE A C 1
ATOM 659 O O . ILE A 1 86 ? -5.637 -10.047 -5.481 1.00 87.88 86 ILE A O 1
ATOM 663 N N . PRO A 1 87 ? -7.162 -9.219 -6.901 1.00 90.06 87 PRO A N 1
ATOM 664 C CA . PRO A 1 87 ? -6.291 -9.311 -8.069 1.00 90.06 87 PRO A CA 1
ATOM 665 C C . PRO A 1 87 ? -5.152 -8.283 -8.031 1.00 90.06 87 PRO A C 1
ATOM 667 O O . PRO A 1 87 ? -5.330 -7.138 -7.605 1.00 90.06 87 PRO A O 1
ATOM 670 N N . VAL A 1 88 ? -3.994 -8.687 -8.561 1.00 91.69 88 VAL A N 1
ATOM 671 C CA . VAL A 1 88 ? -2.814 -7.830 -8.726 1.00 91.69 88 VAL A CA 1
ATOM 672 C C . VAL A 1 88 ? -2.399 -7.837 -10.191 1.00 91.69 88 VAL A C 1
ATOM 674 O O . VAL A 1 88 ? -1.882 -8.829 -10.699 1.00 91.69 88 VAL A O 1
ATOM 677 N N . TYR A 1 89 ? -2.616 -6.723 -10.877 1.00 90.00 89 TYR A N 1
ATOM 678 C CA . TYR A 1 89 ? -2.318 -6.577 -12.295 1.00 90.00 89 TYR A CA 1
ATOM 679 C C . TYR A 1 89 ? -0.944 -5.957 -12.511 1.00 90.00 89 TYR A C 1
ATOM 681 O O . TYR A 1 89 ? -0.597 -4.961 -11.878 1.00 90.00 89 TYR A O 1
ATOM 689 N N . VAL A 1 90 ? -0.190 -6.495 -13.469 1.00 89.19 90 VAL A N 1
ATOM 690 C CA . VAL A 1 90 ? 1.013 -5.834 -13.991 1.00 89.19 90 VAL A CA 1
ATOM 691 C C . VAL A 1 90 ? 0.620 -5.069 -15.248 1.00 89.19 90 VAL A C 1
ATOM 693 O O . VAL A 1 90 ? 0.151 -5.651 -16.221 1.00 89.19 90 VAL A O 1
ATOM 696 N N . VAL A 1 91 ? 0.787 -3.755 -15.233 1.00 89.00 91 VAL A N 1
ATOM 697 C CA . VAL A 1 91 ? 0.335 -2.844 -16.282 1.00 89.00 91 VAL A CA 1
ATOM 698 C C . VAL A 1 91 ? 1.536 -2.347 -17.084 1.00 89.00 91 VAL A C 1
ATOM 700 O O . VAL A 1 91 ? 2.491 -1.821 -16.521 1.00 89.00 91 VAL A O 1
ATOM 703 N N . ARG A 1 92 ? 1.499 -2.504 -18.411 1.00 87.19 92 ARG A N 1
ATOM 704 C CA . ARG A 1 92 ? 2.602 -2.130 -19.319 1.00 87.19 92 ARG A CA 1
ATOM 705 C C . ARG A 1 92 ? 2.759 -0.624 -19.513 1.00 87.19 92 ARG A C 1
ATOM 707 O O . ARG A 1 92 ? 3.866 -0.157 -19.768 1.00 87.19 92 ARG A O 1
ATOM 714 N N . GLU A 1 93 ? 1.672 0.128 -19.393 1.00 87.88 93 GLU A N 1
ATOM 715 C CA . GLU A 1 93 ? 1.683 1.589 -19.433 1.00 87.88 93 GLU A CA 1
ATOM 716 C C . GLU A 1 93 ? 2.405 2.171 -18.208 1.00 87.88 93 GLU A C 1
ATOM 718 O O . GLU A 1 93 ? 2.154 1.767 -17.071 1.00 87.88 93 GLU A O 1
ATOM 723 N N . ARG A 1 94 ? 3.291 3.148 -18.439 1.00 89.50 94 ARG A N 1
ATOM 724 C CA . ARG A 1 94 ? 3.811 3.989 -17.358 1.00 89.50 94 ARG A CA 1
ATOM 725 C C . ARG A 1 94 ? 2.784 5.060 -17.027 1.00 89.50 94 ARG A C 1
ATOM 727 O O . ARG A 1 94 ? 2.274 5.725 -17.928 1.00 89.50 94 ARG A O 1
ATOM 734 N N . CYS A 1 95 ? 2.583 5.315 -15.744 1.00 89.25 95 CYS A N 1
ATOM 735 C CA . CYS A 1 95 ? 1.693 6.367 -15.270 1.00 89.25 95 CYS A CA 1
ATOM 736 C C . CYS A 1 95 ? 2.506 7.507 -14.653 1.00 89.25 95 CYS A C 1
ATOM 738 O O . CYS A 1 95 ? 3.291 7.281 -13.735 1.00 89.25 95 CYS A O 1
ATOM 740 N N . PHE A 1 96 ? 2.326 8.733 -15.145 1.00 88.88 96 PHE A N 1
ATOM 741 C CA . PHE A 1 96 ? 2.942 9.939 -14.590 1.00 88.88 96 PHE A CA 1
ATOM 742 C C . PHE A 1 96 ? 1.890 10.838 -13.954 1.00 88.88 96 PHE A C 1
ATOM 744 O O . PHE A 1 96 ? 0.938 11.247 -14.622 1.00 88.88 96 PHE A O 1
ATOM 751 N N . LEU A 1 97 ? 2.101 11.217 -12.697 1.00 85.06 97 LEU A N 1
ATOM 752 C CA . LEU A 1 97 ? 1.274 12.191 -11.998 1.00 85.06 97 LEU A CA 1
ATOM 753 C C . LEU A 1 97 ? 2.084 13.483 -11.775 1.00 85.06 97 LEU A C 1
ATOM 755 O O . LEU A 1 97 ? 3.117 13.447 -11.098 1.00 85.06 97 LEU A O 1
ATOM 759 N N . PRO A 1 98 ? 1.669 14.636 -12.338 1.00 80.75 98 PRO A N 1
ATOM 760 C CA . PRO A 1 98 ? 2.348 15.910 -12.109 1.00 80.75 98 PRO A CA 1
ATOM 761 C C . PRO A 1 98 ? 2.492 16.222 -10.613 1.00 80.75 98 PRO A C 1
ATOM 763 O O . PRO A 1 98 ? 1.539 16.084 -9.857 1.00 80.75 98 PRO A O 1
ATOM 766 N N . GLY A 1 99 ? 3.691 16.631 -10.192 1.00 76.81 99 GLY A N 1
ATOM 767 C CA . GLY A 1 99 ? 4.024 16.878 -8.781 1.00 76.81 99 GLY A CA 1
ATOM 768 C C . GLY A 1 99 ? 4.564 15.654 -8.031 1.00 76.81 99 GLY A C 1
ATOM 769 O O . GLY A 1 99 ? 5.365 15.826 -7.118 1.00 76.81 99 GLY A O 1
ATOM 770 N N . PHE A 1 100 ? 4.228 14.438 -8.474 1.00 76.81 100 PHE A N 1
ATOM 771 C CA . PHE A 1 100 ? 4.632 13.178 -7.832 1.00 76.81 100 PHE A CA 1
ATOM 772 C C . PHE A 1 100 ? 5.656 12.384 -8.647 1.00 76.81 100 PHE A C 1
ATOM 774 O O . PHE A 1 100 ? 6.574 11.782 -8.095 1.00 76.81 100 PHE A O 1
ATOM 781 N N . GLY A 1 101 ? 5.546 12.430 -9.974 1.00 86.00 101 GLY A N 1
ATOM 782 C CA . GLY A 1 101 ? 6.432 11.720 -10.886 1.00 86.00 101 GLY A CA 1
ATOM 783 C C . GLY A 1 101 ? 5.823 10.426 -11.420 1.00 86.00 101 GLY A C 1
ATOM 784 O O . GLY A 1 101 ? 4.609 10.298 -11.570 1.00 86.00 101 GLY A O 1
ATOM 785 N N . TRP A 1 102 ? 6.694 9.479 -11.767 1.00 89.12 102 TRP A N 1
ATOM 786 C CA . TRP A 1 102 ? 6.295 8.153 -12.239 1.00 89.12 102 TRP A CA 1
ATOM 787 C C . TRP A 1 102 ? 5.723 7.329 -11.093 1.00 89.12 102 TRP A C 1
ATOM 789 O O . TRP A 1 102 ? 6.364 7.217 -10.056 1.00 89.12 102 TRP A O 1
ATOM 799 N N . LEU A 1 103 ? 4.556 6.730 -11.283 1.00 89.06 103 LEU A N 1
ATOM 800 C CA . LEU A 1 103 ? 3.931 5.861 -10.294 1.00 89.06 103 LEU A CA 1
ATOM 801 C C . LEU A 1 103 ? 4.471 4.435 -10.437 1.00 89.06 103 LEU A C 1
ATOM 803 O O . LEU A 1 103 ? 4.724 3.970 -11.548 1.00 89.06 103 LEU A O 1
ATOM 807 N N . ALA A 1 104 ? 4.662 3.748 -9.313 1.00 90.81 104 ALA A N 1
ATOM 808 C CA . ALA A 1 104 ? 4.987 2.319 -9.285 1.00 90.81 104 ALA A CA 1
ATOM 809 C C . ALA A 1 104 ? 3.718 1.454 -9.219 1.00 90.81 104 ALA A C 1
ATOM 811 O O . ALA A 1 104 ? 3.686 0.352 -9.757 1.00 90.81 104 ALA A O 1
ATOM 812 N N . GLY A 1 105 ? 2.647 1.978 -8.628 1.00 92.56 105 GLY A N 1
ATOM 813 C CA . GLY A 1 105 ? 1.336 1.351 -8.631 1.00 92.56 105 GLY A CA 1
ATOM 814 C C . GLY A 1 105 ? 0.251 2.294 -8.136 1.00 92.56 105 GLY A C 1
ATOM 815 O O . GLY A 1 105 ? 0.531 3.463 -7.861 1.00 92.56 105 GLY A O 1
ATOM 816 N N . CYS A 1 106 ? -0.979 1.793 -8.114 1.00 91.69 106 CYS A N 1
ATOM 817 C CA . CYS A 1 106 ? -2.113 2.436 -7.464 1.00 91.69 106 CYS A CA 1
ATOM 818 C C . CYS A 1 106 ? -3.254 1.446 -7.205 1.00 91.69 106 CYS A C 1
ATOM 820 O O . CYS A 1 106 ? -3.386 0.417 -7.880 1.00 91.69 106 CYS A O 1
ATOM 822 N N . THR A 1 107 ? -4.164 1.881 -6.346 1.00 91.50 107 THR A N 1
ATOM 823 C CA . THR A 1 107 ? -5.507 1.348 -6.135 1.00 91.50 107 THR A CA 1
ATOM 824 C C . THR A 1 107 ? -6.499 2.482 -6.344 1.00 91.50 107 THR A C 1
ATOM 826 O O . THR A 1 107 ? -6.245 3.623 -5.960 1.00 91.50 107 THR A O 1
ATOM 829 N N . LEU A 1 108 ? -7.640 2.186 -6.963 1.00 83.00 108 LEU A N 1
ATOM 830 C CA . LEU A 1 108 ? -8.689 3.178 -7.182 1.00 83.00 108 LEU A CA 1
ATOM 831 C C . LEU A 1 108 ? -9.818 2.993 -6.162 1.00 83.00 108 LEU A C 1
ATOM 833 O O . LEU A 1 108 ? -10.226 1.852 -5.937 1.00 83.00 108 LEU A O 1
ATOM 837 N N . PRO A 1 109 ? -10.373 4.077 -5.587 1.00 80.81 109 PRO A N 1
ATOM 838 C CA . PRO A 1 109 ? -11.546 3.983 -4.726 1.00 80.81 109 PRO A CA 1
ATOM 839 C C . PRO A 1 109 ? -12.689 3.216 -5.405 1.00 80.81 109 PRO A C 1
ATOM 841 O O . PRO A 1 109 ? -13.016 3.467 -6.569 1.00 80.81 109 PRO A O 1
ATOM 844 N N . GLY A 1 110 ? -13.287 2.267 -4.682 1.00 81.75 110 GLY A N 1
ATOM 845 C CA . GLY A 1 110 ? -14.339 1.386 -5.201 1.00 81.75 110 GLY A CA 1
ATOM 846 C C . GLY A 1 110 ? -13.847 0.277 -6.140 1.00 81.75 110 GLY A C 1
ATOM 847 O O . GLY A 1 110 ? -14.667 -0.427 -6.729 1.00 81.75 110 GLY A O 1
ATOM 848 N N . GLN A 1 111 ? -12.530 0.112 -6.303 1.00 85.19 111 GLN A N 1
ATOM 849 C CA . GLN A 1 111 ? -11.941 -1.037 -6.981 1.00 85.19 111 GLN A CA 1
ATOM 850 C C . GLN A 1 111 ? -11.156 -1.897 -6.002 1.00 85.19 111 GLN A C 1
ATOM 852 O O . GLN A 1 111 ? -10.249 -1.439 -5.313 1.00 85.19 111 GLN A O 1
ATOM 857 N N . LYS A 1 112 ? -11.448 -3.192 -6.034 1.00 88.81 112 LYS A N 1
ATOM 858 C CA . LYS A 1 112 ? -10.723 -4.206 -5.282 1.00 88.81 112 LYS A CA 1
ATOM 859 C C . LYS A 1 112 ? -9.616 -4.800 -6.146 1.00 88.81 112 LYS A C 1
ATOM 861 O O . LYS A 1 112 ? -9.710 -5.945 -6.568 1.00 88.81 112 LYS A O 1
ATOM 866 N N . ALA A 1 113 ? -8.624 -3.994 -6.510 1.00 89.94 113 ALA A N 1
ATOM 867 C CA . ALA A 1 113 ? -7.520 -4.429 -7.361 1.00 89.94 113 ALA A CA 1
ATOM 868 C C . ALA A 1 113 ? -6.277 -3.567 -7.153 1.00 89.94 113 ALA A C 1
ATOM 870 O O . ALA A 1 113 ? -6.379 -2.345 -7.070 1.00 89.94 113 ALA A O 1
ATOM 871 N N . VAL A 1 114 ? -5.112 -4.212 -7.167 1.00 92.75 114 VAL A N 1
ATOM 872 C CA . VAL A 1 114 ? -3.815 -3.532 -7.205 1.00 92.75 114 VAL A CA 1
ATOM 873 C C . VAL A 1 114 ? -3.338 -3.452 -8.649 1.00 92.75 114 VAL A C 1
ATOM 875 O O . VAL A 1 114 ? -3.298 -4.466 -9.347 1.00 92.75 114 VAL A O 1
ATOM 878 N N . TYR A 1 115 ? -2.925 -2.268 -9.092 1.00 92.25 115 TYR A N 1
ATOM 879 C CA . TYR A 1 115 ? -2.289 -2.068 -10.392 1.00 92.25 115 TYR A CA 1
ATOM 880 C C . TYR A 1 115 ? -0.828 -1.690 -10.185 1.00 92.25 115 TYR A C 1
ATOM 882 O O . TYR A 1 115 ? -0.542 -0.664 -9.581 1.00 92.25 115 TYR A O 1
ATOM 890 N N . LEU A 1 116 ? 0.099 -2.498 -10.694 1.00 92.75 116 LEU A N 1
ATOM 891 C CA . LEU A 1 116 ? 1.534 -2.220 -10.670 1.00 92.75 116 LEU A CA 1
ATOM 892 C C . LEU A 1 116 ? 1.981 -1.782 -12.063 1.00 92.75 116 LEU A C 1
ATOM 894 O O . LEU A 1 116 ? 1.860 -2.548 -13.015 1.00 92.75 116 LEU A O 1
ATOM 898 N N . PHE A 1 117 ? 2.493 -0.565 -12.197 1.00 91.75 117 PHE A N 1
ATOM 899 C CA . PHE A 1 117 ? 2.870 0.015 -13.487 1.00 91.75 117 PHE A CA 1
ATOM 900 C C . PHE A 1 117 ? 4.264 -0.402 -13.919 1.00 91.75 117 PHE A C 1
ATOM 902 O O . PHE A 1 117 ? 5.135 -0.642 -13.091 1.00 91.75 117 PHE A O 1
ATOM 909 N N . ALA A 1 118 ? 4.532 -0.383 -15.222 1.00 89.62 118 ALA A N 1
ATOM 910 C CA . ALA A 1 118 ? 5.898 -0.190 -15.674 1.00 89.62 118 ALA A CA 1
ATOM 911 C C . ALA A 1 118 ? 6.410 1.127 -15.071 1.00 89.62 118 ALA A C 1
ATOM 913 O O . ALA A 1 118 ? 5.705 2.139 -15.077 1.00 89.62 118 ALA A O 1
ATOM 914 N N . SER A 1 119 ? 7.622 1.127 -14.519 1.00 88.88 119 SER A N 1
ATOM 915 C CA . SER A 1 119 ? 8.175 2.316 -13.876 1.00 88.88 119 SER A CA 1
ATOM 916 C C . SER A 1 119 ? 9.702 2.328 -13.913 1.00 88.88 119 SER A C 1
ATOM 918 O O . SER A 1 119 ? 10.344 1.332 -13.561 1.00 88.88 119 SER A O 1
ATOM 920 N N . PRO A 1 120 ? 10.331 3.476 -14.238 1.00 86.44 120 PRO A N 1
ATOM 921 C CA . PRO A 1 120 ? 11.784 3.609 -14.165 1.00 86.44 120 PRO A CA 1
ATOM 922 C C . PRO A 1 120 ? 12.317 3.430 -12.735 1.00 86.44 120 PRO A C 1
ATOM 924 O O . PRO A 1 120 ? 13.504 3.152 -12.554 1.00 86.44 120 PRO A O 1
ATOM 927 N N . GLN A 1 121 ? 11.454 3.543 -11.720 1.00 84.19 121 GLN A N 1
ATOM 928 C CA . GLN A 1 121 ? 11.819 3.332 -10.321 1.00 84.19 121 GLN A CA 1
ATOM 929 C C . GLN A 1 121 ? 12.261 1.889 -10.034 1.00 84.19 121 GLN A C 1
ATOM 931 O O . GLN A 1 121 ? 13.105 1.681 -9.165 1.00 84.19 121 GLN A O 1
ATOM 936 N N . TYR A 1 122 ? 11.780 0.901 -10.799 1.00 84.25 122 TYR A N 1
ATOM 937 C CA . TYR A 1 122 ? 12.242 -0.486 -10.667 1.00 84.25 122 TYR A CA 1
ATOM 938 C C . TYR A 1 122 ? 13.676 -0.677 -11.173 1.00 84.25 122 TYR A C 1
ATOM 940 O O . TYR A 1 122 ? 14.424 -1.493 -10.635 1.00 84.25 122 TYR A O 1
ATOM 948 N N . ARG A 1 123 ? 14.112 0.114 -12.161 1.00 77.25 123 ARG A N 1
ATOM 949 C CA . ARG A 1 123 ? 15.484 0.054 -12.686 1.00 77.25 123 ARG A CA 1
ATOM 950 C C . ARG A 1 123 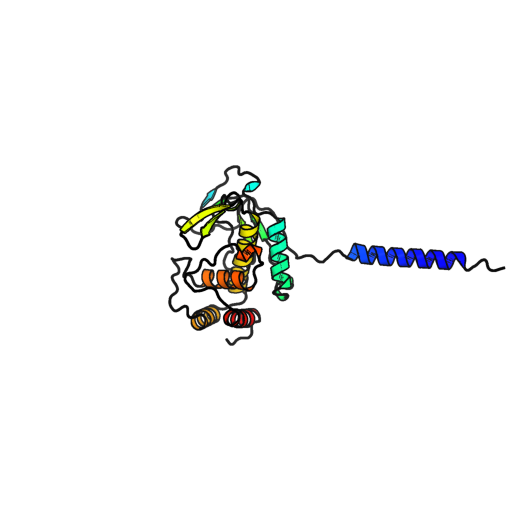? 16.500 0.618 -11.693 1.00 77.25 123 ARG A C 1
ATOM 952 O O . ARG A 1 123 ? 17.609 0.094 -11.560 1.00 77.25 123 ARG A O 1
ATOM 959 N N . SER A 1 124 ? 16.140 1.716 -11.043 1.00 67.00 124 SER A N 1
ATOM 960 C CA . SER A 1 124 ? 16.971 2.402 -10.062 1.00 67.00 124 SER A CA 1
ATOM 961 C C . SER A 1 124 ? 16.070 3.099 -9.059 1.00 67.00 124 SER A C 1
ATOM 963 O O . SER A 1 124 ? 15.440 4.105 -9.392 1.00 67.00 124 SER A O 1
ATOM 965 N N . TYR A 1 125 ? 16.049 2.591 -7.832 1.00 58.88 125 TYR A N 1
ATOM 966 C CA . TYR A 1 125 ? 15.404 3.284 -6.733 1.00 58.88 125 TYR A CA 1
ATOM 967 C C . TYR A 1 125 ? 16.470 4.083 -5.984 1.00 58.88 125 TYR A C 1
ATOM 969 O O . TYR A 1 125 ? 17.531 3.564 -5.630 1.00 58.88 125 TYR A O 1
ATOM 977 N N . THR A 1 126 ? 16.215 5.377 -5.798 1.00 56.19 126 THR A N 1
ATOM 978 C CA . THR A 1 126 ? 17.096 6.259 -5.031 1.00 56.19 126 THR A CA 1
ATOM 979 C C . THR A 1 126 ? 16.459 6.479 -3.670 1.00 56.19 126 THR A C 1
ATOM 981 O O . THR A 1 126 ? 15.507 7.248 -3.563 1.00 56.19 126 THR A O 1
ATOM 984 N N . TYR A 1 127 ? 16.983 5.837 -2.629 1.00 50.28 127 TYR A N 1
ATOM 985 C CA . TYR A 1 127 ? 16.563 6.132 -1.260 1.00 50.28 127 TYR A CA 1
ATOM 986 C C . TYR A 1 127 ? 17.454 7.220 -0.653 1.00 50.28 127 TYR A C 1
ATOM 988 O O . TYR A 1 127 ? 18.646 7.333 -0.962 1.00 50.28 127 TYR A O 1
ATOM 996 N N . ARG A 1 128 ? 16.868 8.053 0.215 1.00 48.50 128 ARG A N 1
ATOM 997 C CA . ARG A 1 128 ? 17.619 9.012 1.034 1.00 48.50 128 ARG A CA 1
ATOM 998 C C . ARG A 1 128 ? 18.006 8.327 2.341 1.00 48.50 128 ARG A C 1
ATOM 1000 O O . ARG A 1 128 ? 17.136 8.002 3.142 1.00 48.50 128 ARG A O 1
ATOM 1007 N N . VAL A 1 129 ? 19.302 8.122 2.584 1.00 49.19 129 VAL A N 1
ATOM 1008 C CA . VAL A 1 129 ? 19.769 7.721 3.924 1.00 49.19 129 VAL A CA 1
ATOM 1009 C C . VAL A 1 129 ? 19.643 8.880 4.915 1.00 49.19 129 VAL A C 1
ATOM 1011 O O . VAL A 1 129 ? 19.572 10.040 4.509 1.00 49.19 129 VAL A O 1
ATOM 1014 N N . LYS A 1 130 ? 19.716 8.574 6.220 1.00 44.06 130 LYS A N 1
ATOM 1015 C CA . LYS A 1 130 ? 19.706 9.530 7.352 1.00 44.06 130 LYS A CA 1
ATOM 1016 C C . LYS A 1 130 ? 20.615 10.765 7.187 1.00 44.06 130 LYS A C 1
ATOM 1018 O O . LYS A 1 130 ? 20.373 11.770 7.841 1.00 44.06 130 LYS A O 1
ATOM 1023 N N . ASN A 1 131 ? 21.610 10.714 6.298 1.00 49.69 131 ASN A N 1
ATOM 1024 C CA . ASN A 1 131 ? 22.557 11.801 6.028 1.00 49.69 131 ASN A CA 1
ATOM 1025 C C . ASN A 1 131 ? 22.296 12.542 4.698 1.00 49.69 131 ASN A C 1
ATOM 1027 O O . ASN A 1 131 ? 23.186 13.216 4.190 1.00 49.69 131 ASN A O 1
ATOM 1031 N N . GLY A 1 132 ? 21.123 12.376 4.079 1.00 47.25 132 GLY A N 1
ATOM 1032 C CA . GLY A 1 132 ? 20.743 13.079 2.846 1.00 47.25 132 GLY A CA 1
ATOM 1033 C C . GLY A 1 132 ? 21.452 12.606 1.571 1.00 47.25 132 GLY A C 1
ATOM 1034 O O . GLY A 1 132 ? 21.191 13.143 0.497 1.00 47.25 132 GLY A O 1
ATOM 1035 N N . VAL A 1 133 ? 22.320 11.592 1.652 1.00 43.25 133 VAL A N 1
ATOM 1036 C CA . VAL A 1 133 ? 22.995 11.027 0.479 1.00 43.25 133 VAL A CA 1
ATOM 1037 C C . VAL A 1 133 ? 22.026 10.113 -0.269 1.00 43.25 133 VAL A C 1
ATOM 1039 O O . VAL A 1 133 ? 21.617 9.069 0.231 1.00 43.25 133 VAL A O 1
ATOM 1042 N N . ALA A 1 134 ? 21.665 10.514 -1.481 1.00 48.59 134 ALA A N 1
ATOM 1043 C CA . ALA A 1 134 ? 20.973 9.676 -2.446 1.00 48.59 134 ALA A CA 1
ATOM 1044 C C . ALA A 1 134 ? 21.938 8.593 -2.955 1.00 48.59 134 ALA A C 1
ATOM 1046 O O . ALA A 1 134 ? 22.945 8.923 -3.584 1.00 48.59 134 ALA A O 1
ATOM 1047 N N . ARG A 1 135 ? 21.664 7.311 -2.683 1.00 47.97 135 ARG A N 1
ATOM 1048 C CA . ARG A 1 135 ? 22.426 6.201 -3.279 1.00 47.97 135 ARG A CA 1
ATOM 1049 C C . ARG A 1 135 ? 21.554 5.466 -4.299 1.00 47.97 135 ARG A C 1
ATOM 1051 O O . ARG A 1 135 ? 20.474 5.012 -3.928 1.00 47.97 135 ARG A O 1
ATOM 1058 N N . PRO A 1 136 ? 21.981 5.368 -5.573 1.00 46.41 136 PRO A N 1
ATOM 1059 C CA . PRO A 1 136 ? 21.284 4.560 -6.557 1.00 46.41 136 PRO A CA 1
ATOM 1060 C C . PRO A 1 136 ? 21.590 3.092 -6.279 1.00 46.41 136 PRO A C 1
ATOM 1062 O O . PRO A 1 136 ? 22.724 2.634 -6.414 1.00 46.41 136 PRO A O 1
ATOM 1065 N N . GLU A 1 137 ? 20.564 2.352 -5.902 1.00 51.59 137 GLU A N 1
ATOM 1066 C CA . GLU A 1 137 ? 20.644 0.922 -5.658 1.00 51.59 137 GLU A CA 1
ATOM 1067 C C . GLU A 1 137 ? 19.696 0.243 -6.679 1.00 51.59 137 GLU A C 1
ATOM 1069 O O . GLU A 1 137 ? 18.577 0.700 -6.927 1.00 51.59 137 GLU A O 1
ATOM 1074 N N . ARG A 1 138 ? 20.177 -0.794 -7.395 1.00 53.19 138 ARG A N 1
ATOM 1075 C CA . ARG A 1 138 ? 19.401 -1.583 -8.391 1.00 53.19 138 ARG A CA 1
ATOM 1076 C C . ARG A 1 138 ? 18.290 -2.407 -7.727 1.00 53.19 138 ARG A C 1
ATOM 1078 O O . ARG A 1 138 ? 18.466 -3.602 -7.503 1.00 53.19 138 ARG A O 1
ATOM 1085 N N . TYR A 1 139 ? 17.226 -1.747 -7.280 1.00 59.41 139 TYR A N 1
ATOM 1086 C CA . TYR A 1 139 ? 16.370 -2.283 -6.226 1.00 59.41 139 TYR A CA 1
ATOM 1087 C C . TYR A 1 139 ? 14.903 -2.489 -6.657 1.00 59.41 139 TYR A C 1
ATOM 1089 O O . TYR A 1 139 ? 13.967 -1.966 -6.062 1.00 59.41 139 TYR A O 1
ATOM 1097 N N . ALA A 1 140 ? 14.697 -3.327 -7.680 1.00 65.56 140 ALA A N 1
ATOM 1098 C CA . ALA A 1 140 ? 13.370 -3.702 -8.182 1.00 65.56 140 ALA A CA 1
ATOM 1099 C C . ALA A 1 140 ? 12.472 -4.500 -7.196 1.00 65.56 140 ALA A C 1
ATOM 1101 O O . ALA A 1 140 ? 11.281 -4.194 -7.117 1.00 65.56 140 ALA A O 1
ATOM 1102 N N . PRO A 1 141 ? 12.959 -5.514 -6.437 1.00 83.00 141 PRO A N 1
ATOM 1103 C CA . PRO A 1 141 ? 12.058 -6.388 -5.673 1.00 83.00 141 PRO A CA 1
ATOM 1104 C C . PRO A 1 141 ? 11.473 -5.735 -4.412 1.00 83.00 141 PRO A C 1
ATOM 1106 O O . PRO A 1 141 ? 10.363 -6.063 -4.012 1.00 83.00 141 PRO A O 1
ATOM 1109 N N . TYR A 1 142 ? 12.198 -4.810 -3.791 1.00 88.19 142 TYR A N 1
ATOM 1110 C CA . TYR A 1 142 ? 11.789 -4.102 -2.570 1.00 88.19 142 TYR A CA 1
ATOM 1111 C C . TYR A 1 142 ? 10.703 -3.078 -2.867 1.00 88.19 142 TYR A C 1
ATOM 1113 O O . TYR A 1 142 ? 9.732 -2.998 -2.129 1.00 88.19 142 TYR A O 1
ATOM 1121 N N . LEU A 1 143 ? 10.836 -2.347 -3.982 1.00 89.69 143 LEU A N 1
ATOM 1122 C CA . LEU A 1 143 ? 9.797 -1.428 -4.429 1.00 89.69 143 LEU A CA 1
ATOM 1123 C C . LEU A 1 143 ? 8.523 -2.187 -4.807 1.00 89.69 143 LEU A C 1
ATOM 1125 O O . LEU A 1 143 ? 7.442 -1.752 -4.450 1.00 89.69 143 LEU A O 1
ATOM 1129 N N . ALA A 1 144 ? 8.634 -3.342 -5.473 1.00 92.12 144 ALA A N 1
ATOM 1130 C CA . ALA A 1 144 ? 7.459 -4.153 -5.789 1.00 92.12 144 ALA A CA 1
ATOM 1131 C C . ALA A 1 144 ? 6.749 -4.645 -4.517 1.00 92.12 144 ALA A C 1
ATOM 1133 O O . ALA A 1 144 ? 5.534 -4.509 -4.417 1.00 92.12 144 ALA A O 1
ATOM 1134 N N . ALA A 1 145 ? 7.503 -5.144 -3.532 1.00 94.88 145 ALA A N 1
ATOM 1135 C CA . ALA A 1 145 ? 6.966 -5.518 -2.224 1.00 94.88 145 ALA A CA 1
ATOM 1136 C C . ALA A 1 145 ? 6.314 -4.323 -1.502 1.00 94.88 145 ALA A C 1
ATOM 1138 O O . ALA A 1 145 ? 5.172 -4.407 -1.064 1.00 94.88 145 ALA A O 1
ATOM 1139 N N . TYR A 1 146 ? 7.009 -3.183 -1.447 1.00 95.06 146 TYR A N 1
ATOM 1140 C CA . TYR A 1 146 ? 6.489 -1.937 -0.882 1.00 95.06 146 TYR A CA 1
ATOM 1141 C C . TYR A 1 146 ? 5.159 -1.540 -1.524 1.00 95.06 146 TYR A C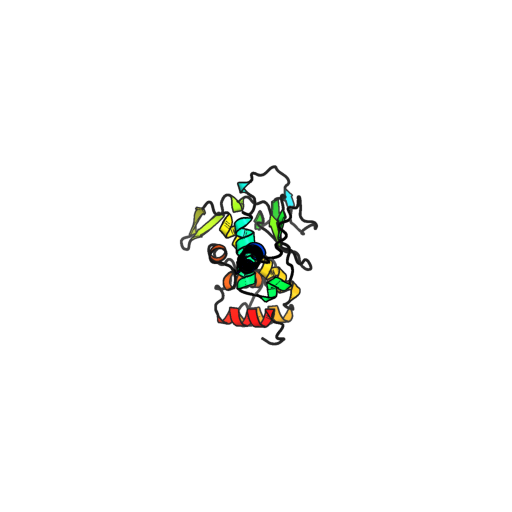 1
ATOM 1143 O O . TYR A 1 146 ? 4.182 -1.340 -0.810 1.00 95.06 146 TYR A O 1
ATOM 1151 N N . THR A 1 147 ? 5.114 -1.460 -2.858 1.00 95.25 147 THR A N 1
ATOM 1152 C CA . THR A 1 147 ? 3.918 -1.035 -3.586 1.00 95.25 147 THR A CA 1
ATOM 1153 C C . THR A 1 147 ? 2.773 -2.000 -3.323 1.00 95.25 147 THR A C 1
ATOM 1155 O O . THR A 1 147 ? 1.697 -1.556 -2.962 1.00 95.25 147 THR A O 1
ATOM 1158 N N . VAL A 1 148 ? 2.991 -3.315 -3.405 1.00 95.94 148 VAL A N 1
ATOM 1159 C CA . VAL A 1 148 ? 1.932 -4.297 -3.120 1.00 95.94 148 VAL A CA 1
ATOM 1160 C C . VAL A 1 148 ? 1.356 -4.114 -1.717 1.00 95.94 148 VAL A C 1
ATOM 1162 O O . VAL A 1 148 ? 0.143 -3.996 -1.579 1.00 95.94 148 VAL A O 1
ATOM 1165 N N . ALA A 1 149 ? 2.198 -4.055 -0.684 1.00 97.50 149 ALA A N 1
ATOM 1166 C CA . ALA A 1 149 ? 1.721 -3.908 0.688 1.00 97.50 149 ALA A CA 1
ATOM 1167 C C . ALA A 1 149 ? 1.006 -2.568 0.921 1.00 97.50 149 ALA A C 1
ATOM 1169 O O . ALA A 1 149 ? -0.044 -2.544 1.560 1.00 97.50 149 ALA A O 1
ATOM 1170 N N . HIS A 1 150 ? 1.524 -1.473 0.361 1.00 97.44 150 HIS A N 1
ATOM 1171 C CA . HIS A 1 150 ? 0.898 -0.154 0.449 1.00 97.44 150 HIS A CA 1
ATOM 1172 C C . HIS A 1 150 ? -0.482 -0.143 -0.230 1.00 97.44 150 HIS A C 1
ATOM 1174 O O . HIS A 1 150 ? -1.472 0.266 0.371 1.00 97.44 150 HIS A O 1
ATOM 1180 N N . GLU A 1 151 ? -0.583 -0.689 -1.441 1.00 96.56 151 GLU A N 1
ATOM 1181 C CA . GLU A 1 151 ? -1.845 -0.746 -2.181 1.00 96.56 151 GLU A CA 1
ATOM 1182 C C . GLU A 1 151 ? -2.886 -1.669 -1.529 1.00 96.56 151 GLU A C 1
ATOM 1184 O O . GLU A 1 151 ? -4.076 -1.358 -1.522 1.00 96.56 151 GLU A O 1
ATOM 1189 N N . PHE A 1 152 ? -2.463 -2.765 -0.892 1.00 95.88 152 PHE A N 1
ATOM 1190 C CA . PHE A 1 152 ? -3.364 -3.561 -0.048 1.00 95.88 152 PHE A CA 1
ATOM 1191 C C . PHE A 1 152 ? -3.913 -2.737 1.123 1.00 95.88 152 PHE A C 1
ATOM 1193 O O . PHE A 1 152 ? -5.096 -2.854 1.441 1.00 95.88 152 PHE A O 1
ATOM 1200 N N . GLY A 1 153 ? -3.091 -1.874 1.725 1.00 96.50 153 GLY A N 1
ATOM 1201 C CA . GLY A 1 153 ? -3.529 -0.933 2.754 1.00 96.50 153 GLY A CA 1
ATOM 1202 C C . GLY A 1 153 ? -4.666 -0.028 2.273 1.00 96.50 153 GLY A C 1
ATOM 1203 O O . GLY A 1 153 ? -5.677 0.087 2.965 1.00 96.50 153 GLY A O 1
ATOM 1204 N N . HIS A 1 154 ? -4.554 0.526 1.060 1.00 95.69 154 HIS A N 1
ATOM 1205 C CA . HIS A 1 154 ? -5.626 1.305 0.423 1.00 95.69 154 HIS A CA 1
ATOM 1206 C C . HIS A 1 154 ? -6.902 0.486 0.216 1.00 95.69 154 HIS A C 1
ATOM 1208 O O . HIS A 1 154 ? -7.982 0.930 0.598 1.00 95.69 154 HIS A O 1
ATOM 1214 N N . ILE A 1 155 ? -6.804 -0.729 -0.337 1.00 94.19 155 ILE A N 1
ATOM 1215 C CA . ILE A 1 155 ? -7.980 -1.595 -0.546 1.00 94.19 155 ILE A CA 1
ATOM 1216 C C . ILE A 1 155 ? -8.705 -1.840 0.775 1.00 94.19 155 ILE A C 1
ATOM 1218 O O . ILE A 1 155 ? -9.916 -1.656 0.870 1.00 94.19 155 ILE A O 1
ATOM 1222 N N . LEU A 1 156 ? -7.968 -2.232 1.811 1.00 93.31 156 LEU A N 1
ATOM 1223 C CA . LEU A 1 156 ? -8.558 -2.540 3.108 1.00 93.31 156 LEU A CA 1
ATOM 1224 C C . LEU A 1 156 ? -9.133 -1.312 3.794 1.00 93.31 156 LEU A C 1
ATOM 1226 O O . LEU A 1 156 ? -10.181 -1.419 4.431 1.00 93.31 156 LEU A O 1
ATOM 1230 N N . ARG A 1 157 ? -8.493 -0.150 3.627 1.00 93.81 157 ARG A N 1
ATOM 1231 C CA . ARG A 1 157 ? -9.091 1.116 4.027 1.00 93.81 157 ARG A CA 1
ATOM 1232 C C . ARG A 1 157 ? -10.460 1.249 3.378 1.00 93.81 157 ARG A C 1
ATOM 1234 O O . ARG A 1 157 ? -11.442 1.413 4.094 1.00 93.81 157 ARG A O 1
ATOM 1241 N N . TYR A 1 158 ? -10.529 1.221 2.045 1.00 91.69 158 TYR A N 1
ATOM 1242 C CA . TYR A 1 158 ? -11.757 1.563 1.321 1.00 91.69 158 TYR A CA 1
ATOM 1243 C C . TYR A 1 158 ? -12.887 0.561 1.576 1.00 91.69 158 TYR A C 1
ATOM 1245 O O . TYR A 1 158 ? -14.050 0.954 1.627 1.00 91.69 158 TYR A O 1
ATOM 1253 N N . GLU A 1 159 ? -12.548 -0.716 1.751 1.00 89.56 159 GLU A N 1
ATOM 1254 C CA . GLU A 1 159 ? -13.528 -1.794 1.895 1.00 89.56 159 GLU A CA 1
ATOM 1255 C C . GLU A 1 159 ? -14.009 -1.985 3.338 1.00 89.56 159 GLU A C 1
ATOM 1257 O O . GLU A 1 159 ? -15.172 -2.324 3.555 1.00 89.56 159 GLU A O 1
ATOM 1262 N N . LEU A 1 160 ? -13.129 -1.806 4.331 1.00 90.31 160 LEU A N 1
ATOM 1263 C CA . LEU A 1 160 ? -13.399 -2.232 5.712 1.00 90.31 160 LEU A CA 1
ATOM 1264 C C . LEU A 1 160 ? -13.429 -1.082 6.718 1.00 90.31 160 LEU A C 1
ATOM 1266 O O . LEU A 1 160 ? -13.995 -1.234 7.801 1.00 90.31 160 LEU A O 1
ATOM 1270 N N . VAL A 1 161 ? -12.835 0.068 6.395 1.00 91.69 161 VAL A N 1
ATOM 1271 C CA . VAL A 1 161 ? -12.663 1.164 7.351 1.00 91.69 161 VAL A CA 1
ATOM 1272 C C . VAL A 1 161 ? -13.501 2.363 6.926 1.00 91.69 161 VAL A C 1
ATOM 1274 O O . VAL A 1 161 ? -13.181 3.082 5.985 1.00 91.69 161 VAL A O 1
ATOM 1277 N N . SER A 1 162 ? -14.581 2.618 7.667 1.00 92.12 162 SER A N 1
ATOM 1278 C CA . SER A 1 162 ? -15.386 3.826 7.454 1.00 92.12 162 SER A CA 1
ATOM 1279 C C . SER A 1 162 ? -14.569 5.102 7.687 1.00 92.12 162 SER A C 1
ATOM 1281 O O . SER A 1 162 ? -13.659 5.124 8.517 1.00 92.12 162 SER A O 1
ATOM 1283 N N . GLU A 1 163 ? -14.975 6.204 7.054 1.00 91.69 163 GLU A N 1
ATOM 1284 C CA . GLU A 1 163 ? -14.350 7.520 7.249 1.00 91.69 163 GLU A CA 1
ATOM 1285 C C . GLU A 1 163 ? -14.260 7.899 8.736 1.00 91.69 163 GLU A C 1
ATOM 1287 O O . GLU A 1 163 ? -13.215 8.309 9.231 1.00 91.69 163 GLU A O 1
ATOM 1292 N N . LYS A 1 164 ? -15.338 7.675 9.501 1.00 92.38 164 LYS A N 1
ATOM 1293 C CA . LYS A 1 164 ? -15.365 7.944 10.946 1.00 92.38 164 LYS A CA 1
ATOM 1294 C C . LYS A 1 164 ? -14.297 7.141 11.695 1.00 92.38 164 LYS A C 1
ATOM 1296 O O . LYS A 1 164 ? -13.638 7.682 12.581 1.00 92.38 164 LYS A O 1
ATOM 1301 N N . ALA A 1 165 ? -14.145 5.867 11.351 1.00 92.69 165 ALA A N 1
ATOM 1302 C CA . ALA A 1 165 ? -13.177 4.979 11.978 1.00 92.69 165 ALA A CA 1
ATOM 1303 C C . ALA A 1 165 ? -11.732 5.357 11.602 1.00 92.69 165 ALA A C 1
ATOM 1305 O O . ALA A 1 165 ? -10.859 5.349 12.470 1.00 92.69 165 ALA A O 1
ATOM 1306 N N . LEU A 1 166 ? -11.494 5.783 10.355 1.00 93.56 166 LEU A N 1
ATOM 1307 C CA . LEU A 1 166 ? -10.209 6.338 9.927 1.00 93.56 166 LEU A CA 1
ATOM 1308 C C . LEU A 1 166 ? -9.852 7.595 10.732 1.00 93.56 166 LEU A C 1
ATOM 1310 O O . LEU A 1 166 ? -8.752 7.686 11.272 1.00 93.56 166 LEU A O 1
ATOM 1314 N N . GLN A 1 167 ? -10.786 8.536 10.890 1.00 92.75 167 GLN A N 1
ATOM 1315 C CA . GLN A 1 167 ? -10.542 9.750 11.677 1.00 92.75 167 GLN A CA 1
ATOM 1316 C C . GLN A 1 167 ? -10.252 9.436 13.156 1.00 92.75 167 GLN A C 1
ATOM 1318 O O . GLN A 1 167 ? -9.376 10.050 13.768 1.00 92.75 167 GLN A O 1
ATOM 1323 N N . GLN A 1 168 ? -10.936 8.444 13.737 1.00 91.19 168 GLN A N 1
ATOM 1324 C CA . GLN A 1 168 ? -10.639 7.963 15.092 1.00 91.19 168 GLN A CA 1
ATOM 1325 C C . GLN A 1 168 ? -9.240 7.348 15.186 1.00 91.19 168 GLN A C 1
ATOM 1327 O O . GLN A 1 168 ? -8.491 7.676 16.108 1.00 91.19 168 GLN A O 1
ATOM 1332 N N . TYR A 1 169 ? -8.865 6.505 14.223 1.00 93.56 169 TYR A N 1
ATOM 1333 C CA . TYR A 1 169 ? -7.525 5.932 14.138 1.00 93.56 169 TYR A CA 1
ATOM 1334 C C . TYR A 1 169 ? -6.449 7.014 14.063 1.00 93.56 169 TYR A C 1
ATOM 1336 O O . TYR A 1 169 ? -5.535 7.020 14.886 1.00 93.56 169 TYR A O 1
ATOM 1344 N N . LEU A 1 170 ? -6.595 7.979 13.152 1.00 93.31 170 LEU A N 1
ATOM 1345 C CA . LEU A 1 170 ? -5.652 9.087 12.983 1.00 93.31 170 LEU A CA 1
ATOM 1346 C C . LEU A 1 170 ? -5.546 9.948 14.249 1.00 93.31 170 LEU A C 1
ATOM 1348 O O . LEU A 1 170 ? -4.446 10.329 14.654 1.00 93.31 170 LEU A O 1
ATOM 1352 N N . SER A 1 171 ? -6.662 10.182 14.942 1.00 91.44 171 SER A N 1
ATOM 1353 C CA . SER A 1 171 ? -6.659 10.873 16.233 1.00 91.44 171 SER A CA 1
ATOM 1354 C C . SER A 1 171 ? -5.865 10.102 17.295 1.00 91.44 171 SER A C 1
ATOM 1356 O O . SER A 1 171 ? -4.992 10.675 17.951 1.00 91.44 171 SER A O 1
ATOM 1358 N N . LEU A 1 172 ? -6.090 8.789 17.426 1.00 90.25 172 LEU A N 1
ATOM 1359 C CA . LEU A 1 172 ? -5.364 7.930 18.372 1.00 90.25 172 LEU A CA 1
ATOM 1360 C C . LEU A 1 172 ? -3.876 7.799 18.031 1.00 90.25 172 LEU A C 1
ATOM 1362 O O . LEU A 1 172 ? -3.045 7.709 18.941 1.00 90.25 172 LEU A O 1
ATOM 1366 N N . ARG A 1 173 ? -3.557 7.834 16.735 1.00 88.19 173 ARG A N 1
ATOM 1367 C CA . ARG A 1 173 ? -2.213 7.875 16.150 1.00 88.19 173 ARG A CA 1
ATOM 1368 C C . ARG A 1 173 ? -1.474 9.188 16.434 1.00 88.19 173 ARG A C 1
ATOM 1370 O O . ARG A 1 173 ? -0.253 9.252 16.283 1.00 88.19 173 ARG A O 1
ATOM 1377 N N . GLY A 1 174 ? -2.195 10.226 16.862 1.00 89.00 174 GLY A N 1
ATOM 1378 C CA . GLY A 1 174 ? -1.655 11.560 17.120 1.00 89.00 174 GLY A CA 1
ATOM 1379 C C . GLY A 1 174 ? -1.483 12.409 15.859 1.00 89.00 174 GLY A C 1
ATOM 1380 O O . GLY A 1 174 ? -0.736 13.387 15.883 1.00 89.00 174 GLY A O 1
ATOM 1381 N N . VAL A 1 175 ? -2.157 12.053 14.763 1.00 87.12 175 VAL A N 1
ATOM 1382 C CA . VAL A 1 175 ? -2.211 12.847 13.532 1.00 87.12 175 VAL A CA 1
ATOM 1383 C C . VAL A 1 175 ? -3.346 13.855 13.680 1.00 87.12 175 VAL A C 1
ATOM 1385 O O . VAL A 1 175 ? -4.521 13.507 13.639 1.00 87.12 175 VAL A O 1
ATOM 1388 N N . THR A 1 176 ? -2.990 15.116 13.910 1.00 73.81 176 THR A N 1
ATOM 1389 C CA . THR A 1 176 ? -3.953 16.194 14.194 1.00 73.81 176 THR A CA 1
ATOM 1390 C C . THR A 1 176 ? -4.287 17.052 12.979 1.00 73.81 176 THR A C 1
ATOM 1392 O O . THR A 1 176 ? -5.251 17.814 13.019 1.00 73.81 176 THR A O 1
ATOM 1395 N N . GLN A 1 177 ? -3.496 16.954 11.910 1.00 75.06 177 GLN A N 1
ATOM 1396 C CA . GLN A 1 177 ? -3.709 17.673 10.661 1.00 75.06 177 GLN A CA 1
ATOM 1397 C C . GLN A 1 177 ? -3.404 16.744 9.496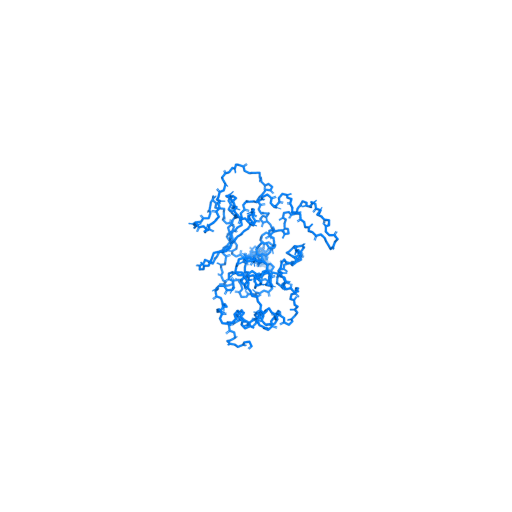 1.00 75.06 177 GLN A C 1
ATOM 1399 O O . GLN A 1 177 ? -2.283 16.251 9.375 1.00 75.06 177 GLN A O 1
ATOM 1404 N N . THR A 1 178 ? -4.397 16.547 8.639 1.00 78.75 178 THR A N 1
ATOM 1405 C CA . THR A 1 178 ? -4.217 15.929 7.332 1.00 78.75 178 THR A CA 1
ATOM 1406 C C . THR A 1 178 ? -4.373 16.984 6.254 1.00 78.75 178 THR A C 1
ATOM 1408 O O . THR A 1 178 ? -5.168 17.916 6.390 1.00 78.75 178 THR A O 1
ATOM 1411 N N . LYS A 1 179 ? -3.604 16.851 5.179 1.00 78.56 179 LYS A N 1
ATOM 1412 C CA . LYS A 1 179 ? -3.695 17.722 4.010 1.00 78.56 179 LYS A CA 1
ATOM 1413 C C . LYS A 1 179 ? -3.868 16.854 2.783 1.00 78.56 179 LYS A C 1
ATOM 1415 O O . LYS A 1 179 ? -3.003 16.040 2.482 1.00 78.56 179 LYS A O 1
ATOM 1420 N N . GLU A 1 180 ? -4.994 17.007 2.100 1.00 73.44 180 GLU A N 1
ATOM 1421 C CA . GLU A 1 180 ? -5.321 16.164 0.948 1.00 73.44 180 GLU A CA 1
ATOM 1422 C C . GLU A 1 180 ? -4.340 16.361 -0.215 1.00 73.44 180 GLU A C 1
ATOM 1424 O O . GLU A 1 180 ? -4.047 15.406 -0.931 1.00 73.44 180 GLU A O 1
ATOM 1429 N N . ASP A 1 181 ? -3.798 17.572 -0.366 1.00 73.44 181 ASP A N 1
ATOM 1430 C CA . ASP A 1 181 ? -2.844 17.958 -1.408 1.00 73.44 181 ASP A CA 1
ATOM 1431 C C . ASP A 1 181 ? -1.389 17.567 -1.096 1.00 73.44 181 ASP A C 1
ATOM 1433 O O . ASP A 1 181 ? -0.534 17.592 -1.983 1.00 73.44 181 ASP A O 1
ATOM 1437 N N . GLU A 1 182 ? -1.099 17.167 0.144 1.00 78.19 182 GLU A N 1
ATOM 1438 C CA . GLU A 1 182 ? 0.227 16.747 0.585 1.00 78.19 182 GLU A CA 1
ATOM 1439 C C . GLU A 1 182 ? 0.216 15.247 0.895 1.00 78.19 182 GLU A C 1
ATOM 1441 O O . GLU A 1 182 ? -0.177 14.829 1.979 1.00 78.19 182 GLU A O 1
ATOM 1446 N N . TRP A 1 183 ? 0.701 14.428 -0.041 1.00 76.88 183 TRP A N 1
ATOM 1447 C CA . TRP A 1 183 ? 0.711 12.959 0.072 1.00 76.88 183 TRP A CA 1
ATOM 1448 C C . TRP A 1 183 ? 1.264 12.437 1.404 1.00 76.88 183 TRP A C 1
ATOM 1450 O O . TRP A 1 183 ? 0.676 11.557 2.016 1.00 76.88 183 TRP A O 1
ATOM 1460 N N . THR A 1 184 ? 2.336 13.039 1.928 1.00 79.75 184 THR A N 1
ATOM 1461 C CA . THR A 1 184 ? 2.947 12.620 3.205 1.00 79.75 184 THR A CA 1
ATOM 1462 C C . THR A 1 184 ? 2.038 12.840 4.417 1.00 79.75 184 THR A C 1
ATOM 1464 O O . THR A 1 184 ? 2.298 12.276 5.480 1.00 79.75 184 THR A O 1
ATOM 1467 N N . SER A 1 185 ? 1.010 13.677 4.276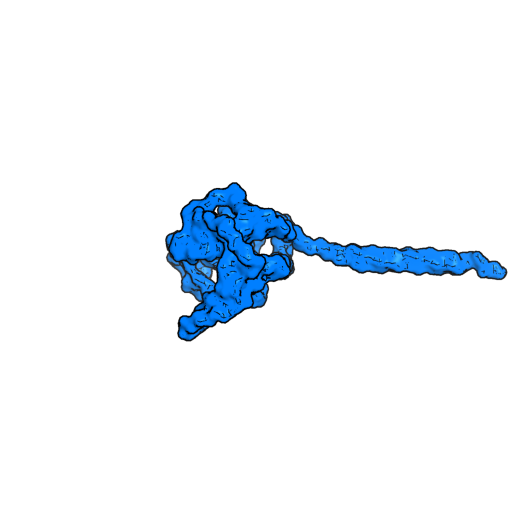 1.00 82.56 185 SER A N 1
ATOM 1468 C CA . SER A 1 185 ? 0.068 14.073 5.322 1.00 82.56 185 SER A CA 1
ATOM 1469 C C . SER A 1 185 ? -1.388 13.776 4.935 1.00 82.56 185 SER A C 1
ATOM 1471 O O . SER A 1 185 ? -2.305 14.241 5.609 1.00 82.56 185 SER A O 1
ATOM 1473 N N . ASN A 1 186 ? -1.623 13.025 3.860 1.00 89.75 186 ASN A N 1
ATOM 1474 C CA . ASN A 1 186 ? -2.954 12.607 3.442 1.00 89.75 186 ASN A CA 1
ATOM 1475 C C . ASN A 1 186 ? -3.429 11.428 4.317 1.00 89.75 186 ASN A C 1
ATOM 1477 O O . ASN A 1 186 ? -2.650 10.531 4.631 1.00 89.75 186 ASN A O 1
ATOM 1481 N N . ALA A 1 187 ? -4.699 11.441 4.730 1.00 92.88 187 ALA A N 1
ATOM 1482 C CA . ALA A 1 187 ? -5.286 10.427 5.610 1.00 92.88 187 ALA A CA 1
ATOM 1483 C C . ALA A 1 187 ? -5.173 8.998 5.045 1.00 92.88 187 ALA A C 1
ATOM 1485 O O . ALA A 1 187 ? -4.816 8.073 5.776 1.00 92.88 187 ALA A O 1
ATOM 1486 N N . GLU A 1 188 ? -5.435 8.845 3.746 1.00 93.06 188 GLU A N 1
ATOM 1487 C CA . GLU A 1 188 ? -5.373 7.574 3.019 1.00 93.06 188 GLU A CA 1
ATOM 1488 C C . GLU A 1 188 ? -3.952 7.039 2.972 1.00 93.06 188 GLU A C 1
ATOM 1490 O O . GLU A 1 188 ? -3.688 5.889 3.308 1.00 93.06 188 GLU A O 1
ATOM 1495 N N . GLU A 1 189 ? -3.023 7.915 2.601 1.00 93.19 189 GLU A N 1
ATOM 1496 C CA . GLU A 1 189 ? -1.616 7.574 2.433 1.00 93.19 189 GLU A CA 1
ATOM 1497 C C . GLU A 1 189 ? -0.971 7.226 3.772 1.00 93.19 189 GLU A C 1
ATOM 1499 O O . GLU A 1 189 ? -0.200 6.277 3.848 1.00 93.19 189 GLU A O 1
ATOM 1504 N N . ILE A 1 190 ? -1.334 7.929 4.854 1.00 94.94 190 ILE A N 1
ATOM 1505 C CA . ILE A 1 190 ? -0.896 7.574 6.209 1.00 94.94 190 ILE A CA 1
ATOM 1506 C C . ILE A 1 190 ? -1.404 6.184 6.588 1.00 94.94 190 ILE A C 1
ATOM 1508 O O . ILE A 1 190 ? -0.628 5.391 7.113 1.00 94.94 190 ILE A O 1
ATOM 1512 N N . PHE A 1 191 ? -2.677 5.873 6.333 1.00 96.12 191 PHE A N 1
ATOM 1513 C CA . PHE A 1 191 ? -3.221 4.555 6.654 1.00 96.12 191 PHE A CA 1
ATOM 1514 C C . PHE A 1 191 ? -2.534 3.448 5.844 1.00 96.12 191 PHE A C 1
ATOM 1516 O O . PHE A 1 191 ? -2.107 2.443 6.412 1.00 96.12 191 PHE A O 1
ATOM 1523 N N . ALA A 1 192 ? -2.400 3.635 4.531 1.00 96.81 192 ALA A N 1
ATOM 1524 C CA . ALA A 1 192 ? -1.760 2.676 3.638 1.00 96.81 192 ALA A CA 1
ATOM 1525 C C . ALA A 1 192 ? -0.275 2.470 3.976 1.00 96.81 192 ALA A C 1
ATOM 1527 O O . ALA A 1 192 ? 0.219 1.339 4.004 1.00 96.81 192 ALA A O 1
ATOM 1528 N N . GLU A 1 193 ? 0.433 3.547 4.312 1.00 96.94 193 GLU A N 1
ATOM 1529 C CA . GLU A 1 193 ? 1.831 3.496 4.724 1.00 96.94 193 GLU A CA 1
ATOM 1530 C C . GLU A 1 193 ? 2.010 2.854 6.108 1.00 96.94 193 GLU A C 1
ATOM 1532 O O . GLU A 1 193 ? 2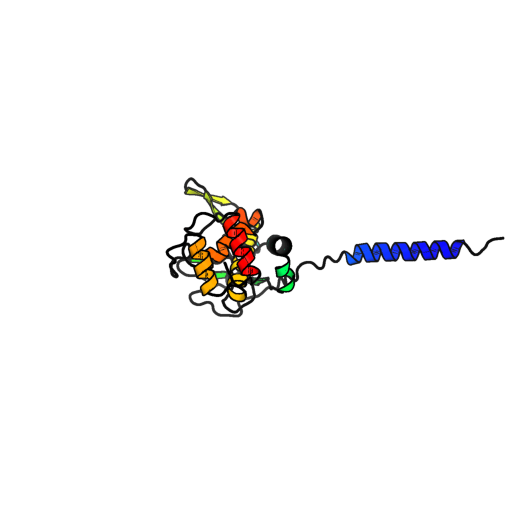.936 2.055 6.281 1.00 96.94 193 GLU A O 1
ATOM 1537 N N . ASP A 1 194 ? 1.122 3.146 7.070 1.00 97.31 194 ASP A N 1
ATOM 1538 C CA . ASP A 1 194 ? 1.089 2.489 8.381 1.00 97.31 194 ASP A CA 1
ATOM 1539 C C . ASP A 1 194 ? 0.834 0.981 8.218 1.00 97.31 194 ASP A C 1
ATOM 1541 O O . ASP A 1 194 ? 1.560 0.167 8.789 1.00 97.31 194 ASP A O 1
ATOM 1545 N N . PHE A 1 195 ? -0.145 0.590 7.394 1.00 97.81 195 PHE A N 1
ATOM 1546 C CA . PHE A 1 195 ? -0.426 -0.813 7.086 1.00 97.81 195 PHE A CA 1
ATOM 1547 C C . PHE A 1 195 ? 0.812 -1.510 6.514 1.00 97.81 195 PHE A C 1
ATOM 1549 O O . PHE A 1 195 ? 1.259 -2.537 7.030 1.00 97.81 195 PHE A O 1
ATOM 1556 N N . ARG A 1 196 ? 1.420 -0.918 5.484 1.00 97.81 196 ARG A N 1
ATOM 1557 C CA . ARG A 1 196 ? 2.624 -1.458 4.858 1.00 97.81 196 ARG A CA 1
ATOM 1558 C C . ARG A 1 196 ? 3.790 -1.579 5.842 1.00 97.81 196 ARG A C 1
ATOM 1560 O O . ARG A 1 196 ? 4.525 -2.557 5.776 1.00 97.81 196 ARG A O 1
ATOM 1567 N N . TRP A 1 197 ? 3.959 -0.627 6.757 1.00 97.75 197 TRP A N 1
ATOM 1568 C CA . TRP A 1 197 ? 5.014 -0.673 7.775 1.00 97.75 197 TRP A CA 1
ATOM 1569 C C . TRP A 1 197 ? 4.781 -1.724 8.871 1.00 97.75 197 TRP A C 1
ATOM 1571 O O . TRP A 1 197 ? 5.723 -2.155 9.527 1.00 97.75 197 TRP A O 1
ATOM 1581 N N . LEU A 1 198 ? 3.531 -2.104 9.130 1.00 97.75 198 LEU A N 1
ATOM 1582 C CA . LEU A 1 198 ? 3.187 -3.026 10.217 1.00 97.75 198 LEU A CA 1
ATOM 1583 C C . LEU A 1 198 ? 3.047 -4.480 9.760 1.00 97.75 198 LEU A C 1
ATOM 1585 O O . LEU A 1 198 ? 3.270 -5.394 10.562 1.00 97.75 198 LEU A O 1
ATOM 1589 N N . PHE A 1 199 ? 2.645 -4.689 8.504 1.00 97.81 199 PHE A N 1
ATOM 1590 C CA . PHE A 1 199 ? 2.316 -6.008 7.952 1.00 97.81 199 PHE A CA 1
ATOM 1591 C C . PHE A 1 199 ? 3.114 -6.372 6.700 1.00 97.81 199 PHE A C 1
ATOM 1593 O O . PHE A 1 199 ? 3.055 -7.523 6.276 1.00 97.81 199 PHE A O 1
ATOM 1600 N N . GLY A 1 200 ? 3.833 -5.421 6.099 1.00 97.62 200 GLY A N 1
ATOM 1601 C CA . GLY A 1 200 ? 4.698 -5.693 4.958 1.00 97.62 200 GLY A CA 1
ATOM 1602 C C . GLY A 1 200 ? 5.905 -6.546 5.340 1.00 97.62 200 GLY A C 1
ATOM 1603 O O . GLY A 1 200 ? 6.326 -6.611 6.498 1.00 97.62 200 GLY A O 1
ATOM 1604 N N . SER A 1 201 ? 6.493 -7.203 4.344 1.00 97.12 201 SER A N 1
ATOM 1605 C CA . SER A 1 201 ? 7.677 -8.027 4.569 1.00 97.12 201 SER A CA 1
ATOM 1606 C C . SER A 1 201 ? 8.932 -7.194 4.838 1.00 97.12 201 SER A C 1
ATOM 1608 O O . SER A 1 201 ? 9.011 -5.998 4.551 1.00 97.12 201 SER A O 1
ATOM 1610 N N . GLU A 1 202 ? 10.004 -7.869 5.260 1.00 93.88 202 GLU A N 1
ATOM 1611 C CA . GLU A 1 202 ? 11.349 -7.283 5.348 1.00 93.88 202 GLU A CA 1
ATOM 1612 C C . GLU A 1 202 ? 11.792 -6.581 4.054 1.00 93.88 202 GLU A C 1
ATOM 1614 O O . GLU A 1 202 ? 12.558 -5.623 4.105 1.00 93.88 202 GLU A O 1
ATOM 1619 N N . LYS A 1 203 ? 11.319 -7.023 2.876 1.00 92.06 203 LYS A N 1
ATOM 1620 C CA . LYS A 1 203 ? 11.605 -6.330 1.609 1.00 92.06 203 LYS A CA 1
ATOM 1621 C C . LYS A 1 203 ? 10.850 -5.007 1.523 1.00 92.06 203 LYS A C 1
ATOM 1623 O O . LYS A 1 203 ? 11.460 -4.008 1.150 1.00 92.06 203 LYS A O 1
ATOM 1628 N N . ALA A 1 204 ? 9.568 -4.985 1.883 1.00 93.38 204 ALA A N 1
ATOM 1629 C CA . ALA A 1 204 ? 8.769 -3.762 1.913 1.00 93.38 204 ALA A CA 1
ATOM 1630 C C . ALA A 1 204 ? 9.332 -2.736 2.917 1.00 93.38 204 ALA A C 1
ATOM 1632 O O . ALA A 1 204 ? 9.296 -1.536 2.644 1.00 93.38 204 ALA A O 1
ATOM 1633 N N . HIS A 1 205 ? 9.919 -3.186 4.033 1.00 91.38 205 HIS A N 1
ATOM 1634 C CA . HIS A 1 205 ? 10.550 -2.326 5.048 1.00 91.38 205 HIS A CA 1
ATOM 1635 C C . HIS A 1 205 ? 11.874 -1.681 4.623 1.00 91.38 205 HIS A C 1
ATOM 1637 O O . HIS A 1 205 ? 12.324 -0.731 5.265 1.00 91.38 205 HIS A O 1
ATOM 1643 N N . GLN A 1 206 ? 12.501 -2.138 3.533 1.00 88.50 206 GLN A N 1
ATOM 1644 C CA . GLN A 1 206 ? 13.702 -1.470 3.014 1.00 88.50 206 GLN A CA 1
ATOM 1645 C C . GLN A 1 206 ? 13.387 -0.105 2.402 1.00 88.50 206 GLN A C 1
ATOM 1647 O O . GLN A 1 206 ? 14.273 0.747 2.313 1.00 88.50 206 GLN A O 1
ATOM 1652 N N . VAL A 1 207 ? 12.132 0.124 2.006 1.00 87.25 207 VAL A N 1
ATOM 1653 C CA . VAL A 1 207 ? 11.664 1.461 1.657 1.00 87.25 207 VAL A CA 1
ATOM 1654 C C . VAL A 1 207 ? 11.360 2.217 2.958 1.00 87.25 207 VAL A C 1
ATOM 1656 O O . VAL A 1 207 ? 10.552 1.737 3.769 1.00 87.25 207 VAL A O 1
ATOM 1659 N N . PRO A 1 208 ? 12.006 3.382 3.184 1.00 88.94 208 PRO A N 1
ATOM 1660 C CA . PRO A 1 208 ? 11.792 4.181 4.383 1.00 88.94 208 PRO A CA 1
ATOM 1661 C C . PRO A 1 208 ? 10.319 4.520 4.577 1.00 88.94 208 PRO A C 1
ATOM 1663 O O . PRO A 1 208 ? 9.582 4.635 3.610 1.00 88.94 208 PRO A O 1
ATOM 1666 N N . TYR A 1 209 ? 9.905 4.727 5.821 1.00 90.06 209 TYR A N 1
ATOM 1667 C CA . TYR A 1 209 ? 8.591 5.287 6.109 1.00 90.06 209 TYR A CA 1
ATOM 1668 C C . TYR A 1 209 ? 8.487 6.705 5.530 1.00 90.06 209 TYR A C 1
ATOM 1670 O O . TYR A 1 209 ? 9.322 7.557 5.854 1.00 90.06 209 TYR A O 1
ATOM 1678 N N . LEU A 1 210 ? 7.515 6.939 4.647 1.00 85.62 210 LEU A N 1
ATOM 1679 C CA . LEU A 1 210 ? 7.461 8.159 3.834 1.00 85.62 210 LEU A CA 1
ATOM 1680 C C . LEU A 1 210 ? 6.449 9.211 4.326 1.00 85.62 210 LEU A C 1
ATOM 1682 O O . LEU A 1 210 ? 6.448 10.328 3.807 1.00 85.62 210 LEU A O 1
ATOM 1686 N N . CYS A 1 211 ? 5.617 8.909 5.325 1.00 86.94 211 CYS A N 1
ATOM 1687 C CA . CYS A 1 211 ? 4.657 9.878 5.866 1.00 86.94 211 CYS A CA 1
ATOM 1688 C C . CYS A 1 211 ? 5.283 10.838 6.891 1.00 86.94 211 CYS A C 1
ATOM 1690 O O . CYS A 1 211 ? 6.341 10.582 7.466 1.00 86.94 211 CYS A O 1
ATOM 1692 N N . SER A 1 212 ? 4.600 11.957 7.141 1.00 82.50 212 SER A N 1
ATOM 1693 C CA . SER A 1 212 ? 5.036 13.009 8.070 1.00 82.50 212 SER A CA 1
ATOM 1694 C C . SER A 1 212 ? 4.974 12.587 9.545 1.00 82.50 212 SER A C 1
ATOM 1696 O O . SER A 1 212 ? 5.694 13.134 10.385 1.00 82.50 212 SER A O 1
ATOM 1698 N N . ALA A 1 213 ? 4.151 11.587 9.869 1.00 85.88 213 ALA A N 1
ATOM 1699 C CA . ALA A 1 213 ? 4.098 10.972 11.189 1.00 85.88 213 ALA A CA 1
ATOM 1700 C C . ALA A 1 213 ? 5.355 10.129 11.483 1.00 85.88 213 ALA A C 1
ATOM 1702 O O . ALA A 1 213 ? 6.047 9.650 10.590 1.00 85.88 213 ALA A O 1
ATOM 1703 N N . ARG A 1 214 ? 5.655 9.890 12.765 1.00 90.75 214 ARG A N 1
ATOM 1704 C CA . ARG A 1 214 ? 6.667 8.881 13.143 1.00 90.75 214 ARG A CA 1
ATOM 1705 C C . ARG A 1 214 ? 6.160 7.489 12.784 1.00 90.75 214 ARG A C 1
ATOM 1707 O O . ARG A 1 214 ? 4.967 7.307 12.977 1.00 90.75 214 ARG A O 1
ATOM 1714 N N . PRO A 1 215 ? 6.998 6.517 12.386 1.00 94.31 215 PRO A N 1
ATOM 1715 C CA . PRO A 1 215 ? 6.525 5.174 12.050 1.00 94.31 215 PRO A CA 1
ATOM 1716 C C . PRO A 1 215 ? 5.690 4.535 13.178 1.00 94.31 215 PRO A C 1
ATOM 1718 O O . PRO A 1 215 ? 6.000 4.775 14.352 1.00 94.31 215 PRO A O 1
ATOM 1721 N N . PRO A 1 216 ? 4.639 3.766 12.847 1.00 96.12 216 PRO A N 1
ATOM 1722 C CA . PRO A 1 216 ? 3.750 3.145 13.826 1.00 96.12 216 PRO A CA 1
ATOM 1723 C C . PRO A 1 216 ? 4.440 1.981 14.553 1.00 96.12 216 PRO A C 1
ATOM 1725 O O . PRO A 1 216 ? 5.405 1.399 14.047 1.00 96.12 216 PRO A O 1
ATOM 1728 N N . GLY A 1 217 ? 3.951 1.641 15.748 1.00 95.06 217 GLY A N 1
ATOM 1729 C CA . GLY A 1 217 ? 4.420 0.504 16.541 1.00 95.06 217 GLY A CA 1
ATOM 1730 C C . GLY A 1 217 ? 3.304 -0.483 16.887 1.00 95.06 217 GLY A C 1
ATOM 1731 O O . GLY A 1 217 ? 2.230 -0.481 16.289 1.00 95.06 217 GLY A O 1
ATOM 1732 N N . GLU A 1 218 ? 3.550 -1.332 17.889 1.00 95.62 218 GLU A N 1
ATOM 1733 C CA . GLU A 1 218 ? 2.606 -2.390 18.295 1.00 95.62 218 GLU A CA 1
ATOM 1734 C C . GLU A 1 218 ? 1.240 -1.848 18.734 1.00 95.62 218 GLU A C 1
ATOM 1736 O O . GLU A 1 218 ? 0.212 -2.438 18.419 1.00 95.62 218 GLU A O 1
ATOM 1741 N N . ARG A 1 219 ? 1.201 -0.682 19.393 1.00 94.75 219 ARG A N 1
ATOM 1742 C CA . ARG A 1 219 ? -0.069 -0.047 19.770 1.00 94.75 219 ARG A CA 1
ATOM 1743 C C . ARG A 1 219 ? -0.912 0.261 18.532 1.00 94.75 219 ARG A C 1
ATOM 1745 O O . ARG A 1 219 ? -2.098 -0.049 18.503 1.00 94.75 219 ARG A O 1
ATOM 1752 N N . GLU A 1 220 ? -0.321 0.887 17.521 1.00 95.62 220 GLU A N 1
ATOM 1753 C CA . GLU A 1 220 ? -1.006 1.215 16.270 1.00 95.62 220 GLU A CA 1
ATOM 1754 C C . GLU A 1 220 ? -1.411 -0.051 15.508 1.00 95.62 220 GLU A C 1
ATOM 1756 O O . GLU A 1 220 ? -2.509 -0.101 14.960 1.00 95.62 220 GLU A O 1
ATOM 1761 N N . LYS A 1 221 ? -0.585 -1.102 15.553 1.00 96.06 221 LYS A N 1
ATOM 1762 C CA . LYS A 1 221 ? -0.908 -2.420 14.993 1.00 96.06 221 LYS A CA 1
ATOM 1763 C C . LYS A 1 221 ? -2.160 -3.031 15.603 1.00 96.06 221 LYS A C 1
ATOM 1765 O O . LYS A 1 221 ? -3.020 -3.503 14.865 1.00 96.06 221 LYS A O 1
ATOM 1770 N N . GLU A 1 222 ? -2.293 -2.998 16.926 1.00 94.00 222 GLU A N 1
ATOM 1771 C CA . GLU A 1 222 ? -3.492 -3.483 17.614 1.00 94.00 222 GLU A CA 1
ATOM 1772 C C . GLU A 1 222 ? -4.742 -2.690 17.214 1.00 94.00 222 GLU A C 1
ATOM 1774 O O . GLU A 1 222 ? -5.803 -3.278 16.998 1.00 94.00 222 GLU A O 1
ATOM 1779 N N . LEU A 1 223 ? -4.625 -1.363 17.088 1.00 92.19 223 LEU A N 1
ATOM 1780 C CA . LEU A 1 223 ? -5.723 -0.510 16.623 1.00 92.19 223 LEU A CA 1
ATOM 1781 C C . LEU A 1 223 ? -6.117 -0.859 15.181 1.00 92.19 223 LEU A C 1
ATOM 1783 O O . LEU A 1 223 ? -7.297 -1.046 14.891 1.00 92.19 223 LEU A O 1
ATOM 1787 N N . LEU A 1 224 ? -5.137 -1.004 14.290 1.00 94.25 224 LEU A N 1
ATOM 1788 C CA . LEU A 1 224 ? -5.372 -1.318 12.883 1.00 94.25 224 LEU A CA 1
ATOM 1789 C C . LEU A 1 224 ? -6.022 -2.706 12.735 1.00 94.25 224 LEU A C 1
ATOM 1791 O O . LEU A 1 224 ? -7.021 -2.847 12.035 1.00 94.25 224 LEU A O 1
ATOM 1795 N N . LEU A 1 225 ? -5.553 -3.719 13.471 1.00 93.81 225 LEU A N 1
ATOM 1796 C CA . LEU A 1 225 ? -6.176 -5.050 13.484 1.00 93.81 225 LEU A CA 1
ATOM 1797 C C . LEU A 1 225 ? -7.635 -5.021 13.960 1.00 93.81 225 LEU A C 1
ATOM 1799 O O . LEU A 1 225 ? -8.482 -5.689 13.365 1.00 93.81 225 LEU A O 1
ATOM 1803 N N . LYS A 1 226 ? -7.953 -4.234 14.999 1.00 91.12 226 LYS A N 1
ATOM 1804 C CA . LYS A 1 226 ? -9.341 -4.057 15.461 1.00 91.12 226 LYS A CA 1
ATOM 1805 C C . LYS A 1 226 ? -10.222 -3.469 14.363 1.00 91.12 226 LYS A C 1
ATOM 1807 O O . LYS A 1 226 ? -11.293 -4.018 14.110 1.00 91.12 226 LYS A O 1
ATOM 1812 N N . LEU A 1 227 ? -9.743 -2.429 13.677 1.00 90.50 227 LEU A N 1
ATOM 1813 C CA . LEU A 1 227 ? -10.455 -1.835 12.544 1.00 90.50 227 LEU A CA 1
ATOM 1814 C C . LEU A 1 227 ? -10.729 -2.846 11.435 1.00 90.50 227 LEU A C 1
ATOM 1816 O O . LEU A 1 227 ? -11.869 -2.987 11.004 1.00 90.50 227 LEU A O 1
ATOM 1820 N N . LEU A 1 228 ? -9.700 -3.579 11.008 1.00 90.44 228 LEU A N 1
ATOM 1821 C CA . LEU A 1 228 ? -9.819 -4.550 9.918 1.00 90.44 228 LEU A CA 1
ATOM 1822 C C . LEU A 1 228 ? -10.738 -5.724 10.265 1.00 90.44 228 LEU A C 1
ATOM 1824 O O . LEU A 1 228 ? -11.340 -6.316 9.376 1.00 90.44 228 LEU A O 1
ATOM 1828 N N . SER A 1 229 ? -10.871 -6.055 11.551 1.00 86.38 229 SER A N 1
ATOM 1829 C CA . SER A 1 229 ? -11.782 -7.105 12.016 1.00 86.38 229 SER A CA 1
ATOM 1830 C C . SER A 1 229 ? -13.261 -6.693 12.042 1.00 86.38 229 SER A C 1
ATOM 1832 O O . SER A 1 229 ? -14.114 -7.534 12.320 1.00 86.38 229 SER A O 1
ATOM 1834 N N . GLY A 1 230 ? -13.582 -5.416 11.791 1.00 72.12 230 GLY A N 1
ATOM 1835 C CA . GLY A 1 230 ? -14.950 -4.902 11.896 1.00 72.12 230 GLY A CA 1
ATOM 1836 C C . GLY A 1 230 ? -15.481 -4.843 13.333 1.00 72.12 230 GLY A C 1
ATOM 1837 O O . GLY A 1 230 ? -16.686 -4.717 13.540 1.00 72.12 230 GLY A O 1
ATOM 1838 N N . ALA A 1 231 ? -14.608 -4.929 14.343 1.00 64.50 231 ALA A N 1
ATOM 1839 C CA . ALA A 1 231 ? -14.986 -4.652 15.721 1.00 64.50 231 ALA A CA 1
ATOM 1840 C C . ALA A 1 231 ? -15.307 -3.150 15.827 1.00 64.50 231 ALA A C 1
ATOM 1842 O O . ALA A 1 231 ? -14.397 -2.327 15.872 1.00 64.50 231 ALA A O 1
ATOM 1843 N N . GLU A 1 232 ? -16.597 -2.795 15.811 1.00 52.28 232 GLU A N 1
ATOM 1844 C CA . GLU A 1 232 ? -17.149 -1.435 15.621 1.00 52.28 232 GLU A CA 1
ATOM 1845 C C . GLU A 1 232 ? -16.753 -0.363 16.670 1.00 52.28 232 GLU A C 1
ATOM 1847 O O . GLU A 1 232 ? -17.348 0.715 16.723 1.00 52.28 232 GLU A O 1
ATOM 1852 N N . SER A 1 233 ? -15.735 -0.590 17.499 1.00 51.47 233 SER A N 1
ATOM 1853 C CA . SER A 1 233 ? -15.230 0.406 18.445 1.00 51.47 233 SER A CA 1
ATOM 1854 C C . SER A 1 233 ? -13.713 0.316 18.619 1.00 51.47 233 SER A C 1
ATOM 1856 O O . SER A 1 233 ? -13.209 -0.682 19.148 1.00 51.47 233 SER A O 1
ATOM 1858 N N . LEU A 1 234 ? -13.011 1.385 18.221 1.00 55.09 234 LEU A N 1
ATOM 1859 C CA . LEU A 1 234 ? -11.670 1.720 18.713 1.00 55.09 234 LEU A CA 1
ATOM 1860 C C . LEU A 1 234 ? -11.735 2.375 20.094 1.00 55.09 234 LEU A C 1
ATOM 1862 O O . LEU A 1 234 ? -12.650 3.205 20.304 1.00 55.09 234 LEU A O 1
#

Secondary structure (DSSP, 8-state):
---SHHHHHHHHHHHHHHHHHHHHHS---------EEEESS-SSPPTT-EEE-----GGGS--HHHHHHHHHHHHHHSGGGGGS---EEEESSEEEETTTEE-SEE--TT---EEEE--HHHH-EEEE-TTS-EEEE--HHHHHHHHHHHHHHHHHHHHH--HHHHHHHHHHHT-----TT-GGG-HHHHHHHHHHHHHS-TTGGGSPP-SSSPPP-HHHHHHHHHHHTT-S--

Radius of gyration: 22.8 Å; chains: 1; bounding box: 40×92×45 Å

Sequence (234 aa):
MFKGERTTKKVIWTILFLTVITALSSGTFATARVSLSELERVPAAISGVRGERAAFGQAEFPPQEAVVTEVRHLEAALPFLSDQEIPVYVVRERCFLPGFGWLAGCTLPGQKAVYLFASPQYRSYTYRVKNGVARPERYAPYLAAYTVAHEFGHILRYELVSEKALQQYLSLRGVTQTKEDEWTSNAEEIFAEDFRWLFGSEKAHQVPYLCSARPPGEREKELLLKLLSGAESL